Protein AF-A0A965H4C5-F1 (afdb_monomer_lite)

Structure (mmCIF, N/CA/C/O backbone):
data_AF-A0A965H4C5-F1
#
_entry.id   AF-A0A965H4C5-F1
#
loop_
_atom_site.group_PDB
_atom_site.id
_atom_site.type_symbol
_atom_site.label_atom_id
_atom_site.label_alt_id
_atom_site.label_comp_id
_atom_site.label_asym_id
_atom_site.label_entity_id
_atom_site.label_seq_id
_atom_site.pdbx_PDB_ins_code
_atom_site.Cartn_x
_atom_site.Cartn_y
_atom_site.Cartn_z
_atom_site.occupancy
_atom_site.B_iso_or_equiv
_atom_site.auth_seq_id
_atom_site.auth_comp_id
_atom_site.auth_asym_id
_atom_site.auth_atom_id
_atom_site.pdbx_PDB_model_num
ATOM 1 N N . MET A 1 1 ? -19.017 -12.573 44.922 1.00 61.28 1 MET A N 1
ATOM 2 C CA . MET A 1 1 ? -19.152 -11.880 43.627 1.00 61.28 1 MET A CA 1
ATOM 3 C C . MET A 1 1 ? -18.765 -12.880 42.559 1.00 61.28 1 MET A C 1
ATOM 5 O O . MET A 1 1 ? -17.749 -13.537 42.732 1.00 61.28 1 MET A O 1
ATOM 9 N N . SER A 1 2 ? -19.602 -13.078 41.547 1.00 58.78 2 SER A N 1
ATOM 10 C CA . SER A 1 2 ? -19.317 -13.964 40.416 1.00 58.78 2 SER A CA 1
ATOM 11 C C . SER A 1 2 ? -19.172 -13.095 39.180 1.00 58.78 2 SER A C 1
ATOM 13 O O . SER A 1 2 ? -20.136 -12.434 38.809 1.00 58.78 2 SER A O 1
ATOM 15 N N . LEU A 1 3 ? -17.990 -13.081 38.570 1.00 64.62 3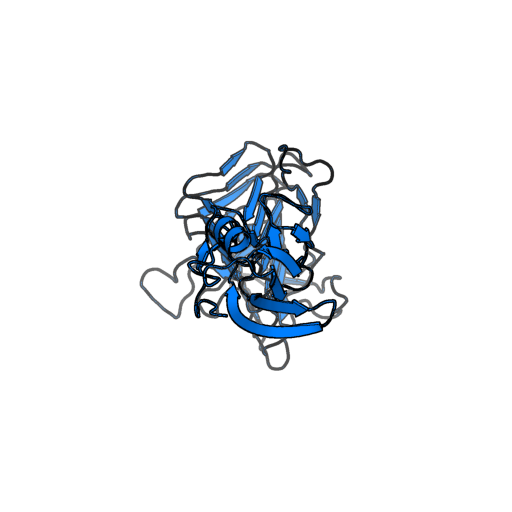 LEU A N 1
ATOM 16 C CA . LEU A 1 3 ? -17.845 -12.606 37.201 1.00 64.62 3 LEU A CA 1
ATOM 17 C C . LEU A 1 3 ? -17.965 -13.805 36.259 1.00 64.62 3 LEU A C 1
ATOM 19 O O . LEU A 1 3 ? -17.484 -14.886 36.608 1.00 64.62 3 LEU A O 1
ATOM 23 N N . PRO A 1 4 ? -18.586 -13.637 35.086 1.00 61.09 4 PRO A N 1
ATOM 24 C CA . PRO A 1 4 ? -18.482 -14.602 34.007 1.00 61.09 4 PRO A CA 1
ATOM 25 C C . PRO A 1 4 ? -17.006 -14.856 33.694 1.00 61.09 4 PRO A C 1
ATOM 27 O O . PRO A 1 4 ? -16.215 -13.912 33.667 1.00 61.09 4 PRO A O 1
ATOM 30 N N . ALA A 1 5 ? -16.643 -16.122 33.477 1.00 53.41 5 ALA A N 1
ATOM 31 C CA . ALA A 1 5 ? -15.309 -16.472 32.989 1.00 53.41 5 ALA A CA 1
ATOM 32 C C . ALA A 1 5 ? -15.072 -15.913 31.574 1.00 53.41 5 ALA A C 1
ATOM 34 O O . ALA A 1 5 ? -13.951 -15.532 31.258 1.00 53.41 5 ALA A O 1
ATOM 35 N N . ASP A 1 6 ? -16.154 -15.778 30.798 1.00 52.16 6 ASP A N 1
ATOM 36 C CA . ASP A 1 6 ? -16.161 -15.278 29.427 1.00 52.16 6 ASP A CA 1
ATOM 37 C C . ASP A 1 6 ? -17.162 -14.122 29.281 1.00 52.16 6 ASP A C 1
ATOM 39 O O . ASP A 1 6 ? -18.262 -14.150 29.842 1.00 52.16 6 ASP A O 1
ATOM 43 N N . PHE A 1 7 ? -16.811 -13.110 28.494 1.00 64.75 7 PHE A N 1
ATOM 44 C CA . PHE A 1 7 ? -17.727 -12.061 28.045 1.00 64.75 7 PHE A CA 1
ATOM 45 C C . PHE A 1 7 ? -17.664 -11.948 26.524 1.00 64.75 7 PHE A C 1
ATOM 47 O O . PHE A 1 7 ? -16.641 -12.244 25.908 1.00 64.75 7 PHE A O 1
ATOM 54 N N . VAL A 1 8 ? -18.774 -11.538 25.911 1.00 59.28 8 VAL A N 1
ATOM 55 C CA . VAL A 1 8 ? -18.877 -11.439 24.451 1.00 59.28 8 VAL A CA 1
ATOM 56 C C . VAL A 1 8 ? -18.668 -9.992 24.044 1.00 59.28 8 VAL A C 1
ATOM 58 O O . VAL A 1 8 ? -19.327 -9.098 24.583 1.00 59.28 8 VAL A O 1
ATOM 61 N N . VAL A 1 9 ? -17.779 -9.781 23.076 1.00 71.38 9 VAL A N 1
ATOM 62 C CA . VAL A 1 9 ? -17.672 -8.514 22.355 1.00 71.38 9 VAL A CA 1
ATOM 63 C C . VAL A 1 9 ? -18.220 -8.696 20.953 1.00 71.38 9 VAL A C 1
ATOM 65 O O . VAL A 1 9 ? -17.807 -9.595 20.223 1.00 71.38 9 VAL A O 1
ATOM 68 N N . SER A 1 10 ? -19.194 -7.865 20.602 1.00 72.12 10 SER A N 1
ATOM 69 C CA . SER A 1 10 ? -19.789 -7.829 19.274 1.00 72.12 10 SER A CA 1
ATOM 70 C C . SER A 1 10 ? -18.763 -7.336 18.261 1.00 72.12 10 SER A C 1
ATOM 72 O O . SER A 1 10 ? -18.224 -6.237 18.397 1.00 72.12 10 SER A O 1
ATOM 74 N N . ALA A 1 11 ? -18.542 -8.126 17.210 1.00 67.06 11 ALA A N 1
ATOM 75 C CA . ALA A 1 11 ? -17.675 -7.745 16.098 1.00 67.06 11 ALA A CA 1
ATOM 76 C C . ALA A 1 11 ? -18.259 -6.598 15.250 1.00 67.06 11 ALA A C 1
ATOM 78 O O . ALA A 1 11 ? -17.514 -5.923 14.553 1.00 67.06 11 ALA A O 1
ATOM 79 N N . ASN A 1 12 ? -19.573 -6.354 15.321 1.00 70.31 12 ASN A N 1
ATOM 80 C CA . ASN A 1 12 ? -20.247 -5.390 14.447 1.00 70.31 12 ASN A CA 1
ATOM 81 C C . ASN A 1 12 ? -20.166 -3.946 14.959 1.00 70.31 12 ASN A C 1
ATOM 83 O O . ASN A 1 12 ? -20.244 -3.007 14.175 1.00 70.31 12 ASN A O 1
ATOM 87 N N . ASN A 1 13 ? -20.105 -3.753 16.278 1.00 78.25 13 ASN A N 1
ATOM 88 C CA . ASN A 1 13 ? -20.209 -2.420 16.882 1.00 78.25 13 ASN A CA 1
ATOM 89 C C . ASN A 1 13 ? -19.450 -2.271 18.211 1.00 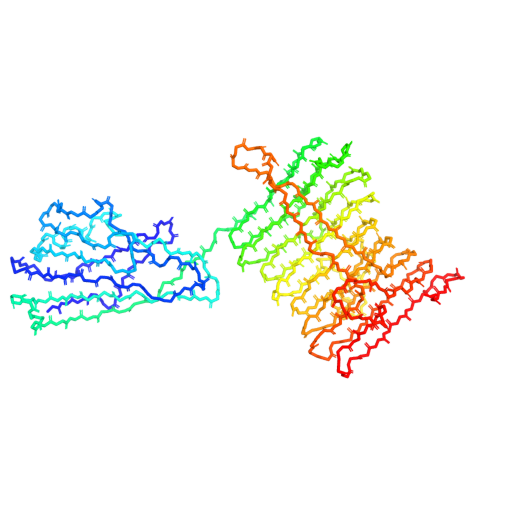78.25 13 ASN A C 1
ATOM 91 O O . ASN A 1 13 ? -19.660 -1.294 18.930 1.00 78.25 13 ASN A O 1
ATOM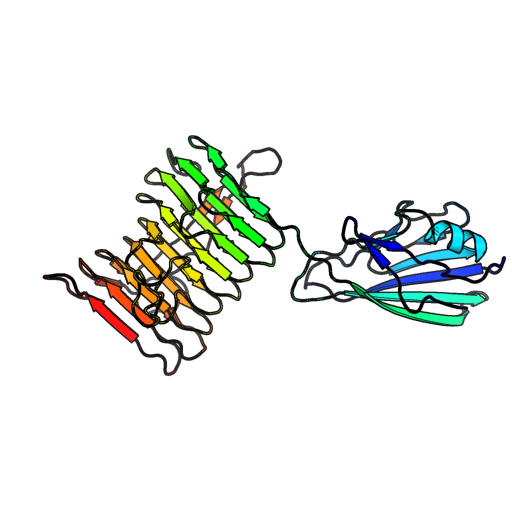 95 N N . GLY A 1 14 ? -18.618 -3.254 18.571 1.00 84.19 14 GLY A N 1
ATOM 96 C CA . GLY A 1 14 ? -17.828 -3.228 19.798 1.00 84.19 14 GLY A CA 1
ATOM 97 C C . GLY A 1 14 ? -18.643 -3.337 21.089 1.00 84.19 14 GLY A C 1
ATOM 98 O O . GLY A 1 14 ? -18.089 -3.087 22.158 1.00 84.19 14 GLY A O 1
ATOM 99 N N . GLU A 1 15 ? -19.938 -3.681 21.039 1.00 89.44 15 GLU A N 1
ATOM 100 C CA . GLU A 1 15 ? -20.756 -3.900 22.240 1.00 89.44 15 GLU A CA 1
ATOM 101 C C . GLU A 1 15 ? -20.109 -4.958 23.138 1.00 89.44 15 GLU A C 1
ATOM 103 O O . GLU A 1 15 ? -19.787 -6.050 22.675 1.00 89.44 15 GLU A O 1
ATOM 108 N N . ILE A 1 16 ? -19.971 -4.659 24.430 1.00 88.31 16 ILE A N 1
ATOM 109 C CA . ILE A 1 16 ? -19.507 -5.623 25.428 1.00 88.31 16 ILE A CA 1
ATOM 110 C C . ILE A 1 16 ? -20.696 -6.040 26.293 1.00 88.31 16 ILE A C 1
ATOM 112 O O . ILE A 1 16 ? -21.250 -5.223 27.032 1.00 88.31 16 ILE A O 1
ATOM 116 N N . ARG A 1 17 ? -21.066 -7.324 26.241 1.00 82.81 17 ARG A N 1
ATOM 117 C CA . ARG A 1 17 ? -22.178 -7.877 27.029 1.00 82.81 17 ARG A CA 1
ATOM 118 C C . ARG A 1 17 ? -21.673 -8.738 28.176 1.00 82.81 17 ARG A C 1
ATOM 120 O O . ARG A 1 17 ? -20.936 -9.703 27.973 1.00 82.81 17 ARG A O 1
ATOM 127 N N . PHE A 1 18 ? -22.168 -8.447 29.377 1.00 76.50 18 PHE A N 1
ATOM 128 C CA . PHE A 1 18 ? -21.876 -9.219 30.584 1.00 76.50 18 PHE A CA 1
ATOM 129 C C . PHE A 1 18 ? -23.141 -9.926 31.074 1.00 76.50 18 PHE A C 1
ATOM 131 O O . PHE A 1 18 ? -23.880 -9.420 31.921 1.00 76.50 18 PHE A O 1
ATOM 138 N N . ALA A 1 19 ? -23.416 -11.114 30.534 1.00 66.00 19 ALA A N 1
ATOM 139 C CA . ALA A 1 19 ? -24.524 -11.929 31.022 1.00 66.00 19 ALA A CA 1
ATOM 140 C C . ALA A 1 19 ? -24.255 -12.356 32.475 1.00 66.00 19 ALA A C 1
ATOM 142 O O . ALA A 1 19 ? -23.191 -12.883 32.775 1.00 66.00 19 ALA A O 1
ATOM 143 N N . ASN A 1 20 ? -25.214 -12.149 33.384 1.00 67.94 20 ASN A N 1
ATOM 144 C CA . ASN A 1 20 ? -25.122 -12.579 34.790 1.00 67.94 20 ASN A CA 1
ATOM 145 C C . ASN A 1 20 ? -23.902 -12.029 35.567 1.00 67.94 20 ASN A C 1
ATOM 147 O O . ASN A 1 20 ? -23.414 -12.681 36.488 1.00 67.94 20 ASN A O 1
ATOM 151 N N . ALA A 1 21 ? -23.435 -10.819 35.232 1.00 63.88 21 ALA A N 1
ATOM 152 C CA . ALA A 1 21 ? -22.226 -10.191 35.790 1.00 63.88 21 ALA A CA 1
ATOM 153 C C . ALA A 1 21 ? -22.182 -10.064 37.327 1.00 63.88 21 ALA A C 1
ATOM 155 O O . ALA A 1 21 ? -21.118 -9.854 37.907 1.00 63.88 21 ALA A O 1
ATOM 156 N N . LEU A 1 22 ? -23.351 -10.110 37.975 1.00 76.44 22 LEU A N 1
ATOM 157 C CA . LEU A 1 22 ? -23.555 -9.846 39.395 1.00 76.44 22 LEU A CA 1
ATOM 158 C C . LEU A 1 22 ? -24.721 -10.692 39.929 1.00 76.44 22 LEU A C 1
ATOM 160 O O . LEU A 1 22 ? -25.786 -10.777 39.307 1.00 76.44 22 LEU A O 1
ATOM 164 N N . SER A 1 23 ? -24.551 -11.261 41.124 1.00 77.88 23 SER A N 1
ATOM 165 C CA . SER A 1 23 ? -25.661 -11.828 41.898 1.00 77.88 23 SER A CA 1
ATOM 166 C C . SER A 1 23 ? -26.658 -10.729 42.280 1.00 77.88 23 SER A C 1
ATOM 168 O O . SER A 1 23 ? -26.244 -9.616 42.602 1.00 77.88 23 SER A O 1
ATOM 170 N N . ALA A 1 24 ? -27.959 -11.039 42.283 1.00 76.88 24 ALA A N 1
ATOM 171 C CA . ALA A 1 24 ? -28.996 -10.090 42.700 1.00 76.88 24 ALA A CA 1
ATOM 172 C C . ALA A 1 24 ? -28.729 -9.535 44.106 1.00 76.88 24 ALA A C 1
ATOM 174 O O . ALA A 1 24 ? -28.304 -10.276 44.992 1.00 76.88 24 ALA A O 1
ATOM 175 N N . GLY A 1 25 ? -29.018 -8.254 44.320 1.00 82.00 25 GLY A N 1
ATOM 176 C CA . GLY A 1 25 ? -28.845 -7.621 45.622 1.00 82.00 25 GLY A CA 1
ATOM 177 C C . GLY A 1 25 ? -28.964 -6.102 45.574 1.00 82.00 25 GLY A C 1
ATOM 178 O O . GLY A 1 25 ? -28.973 -5.493 44.505 1.00 82.00 25 GLY A O 1
ATOM 179 N N . THR A 1 26 ? -29.050 -5.495 46.754 1.00 84.38 26 THR A N 1
ATOM 180 C CA . THR A 1 26 ? -29.155 -4.037 46.940 1.00 84.38 26 THR A CA 1
ATOM 181 C C . THR A 1 26 ? -27.843 -3.395 47.391 1.00 84.38 26 THR A C 1
ATOM 183 O O . THR A 1 26 ? -27.762 -2.178 47.511 1.00 84.38 26 THR A O 1
ATOM 186 N N . ASP A 1 27 ? -26.810 -4.201 47.639 1.00 85.69 27 ASP A N 1
ATOM 187 C CA . ASP A 1 27 ? -25.476 -3.726 47.995 1.00 85.69 27 ASP A CA 1
ATOM 188 C C . ASP A 1 27 ? -24.868 -2.897 46.850 1.00 85.69 27 ASP A C 1
ATOM 190 O O . ASP A 1 27 ? -24.949 -3.282 45.677 1.00 85.69 27 ASP A O 1
ATOM 194 N N . ILE A 1 28 ? -24.207 -1.789 47.195 1.00 88.44 28 ILE A N 1
ATOM 195 C CA . ILE A 1 28 ? -23.504 -0.938 46.229 1.00 88.44 28 ILE A CA 1
ATOM 196 C C . ILE A 1 28 ? -22.191 -1.606 45.813 1.00 88.44 28 ILE A C 1
ATOM 198 O O . ILE A 1 28 ? -21.391 -2.018 46.657 1.00 88.44 28 ILE A O 1
ATOM 202 N N . HIS A 1 29 ? -21.980 -1.698 44.504 1.00 90.38 29 HIS A N 1
ATOM 203 C CA . HIS A 1 29 ? -20.769 -2.227 43.887 1.00 90.38 29 HIS A CA 1
ATOM 204 C C . HIS A 1 29 ? -20.213 -1.211 42.890 1.00 90.38 29 HIS A C 1
ATOM 206 O O . HIS A 1 29 ? -20.956 -0.391 42.351 1.00 90.38 29 HIS A O 1
ATOM 212 N N . THR A 1 30 ? -18.914 -1.300 42.619 1.00 92.38 30 THR A N 1
ATOM 213 C CA . THR A 1 30 ? -18.259 -0.597 41.516 1.00 92.38 30 THR A CA 1
ATOM 214 C C . THR A 1 30 ? -17.738 -1.633 40.531 1.00 92.38 30 THR A C 1
ATOM 216 O O . THR A 1 30 ? -16.931 -2.489 40.881 1.00 92.38 30 THR A O 1
ATOM 219 N N . PHE A 1 31 ? -18.217 -1.572 39.298 1.00 92.06 31 PHE A N 1
ATOM 220 C CA . PHE A 1 31 ? -17.781 -2.388 38.180 1.00 92.06 31 PHE A CA 1
ATOM 221 C C . PHE A 1 31 ? -16.819 -1.561 37.325 1.00 92.06 31 PHE A C 1
ATOM 223 O O . PHE A 1 31 ? -17.225 -0.591 36.687 1.00 92.06 31 PHE A O 1
ATOM 230 N N . VAL A 1 32 ? -15.537 -1.910 37.364 1.00 93.12 32 VAL A N 1
ATOM 231 C CA . VAL A 1 32 ? -14.463 -1.223 36.644 1.00 93.12 32 VAL A CA 1
ATOM 232 C C . VAL A 1 32 ? -14.087 -2.040 35.423 1.00 93.12 32 VAL A C 1
ATOM 234 O O . VAL A 1 32 ? -13.653 -3.185 35.542 1.00 93.12 32 VAL A O 1
ATOM 237 N N . LEU A 1 33 ? -14.218 -1.435 34.255 1.00 93.44 33 LEU A N 1
ATOM 238 C CA . LEU A 1 33 ? -13.688 -1.940 33.003 1.00 93.44 33 LEU A CA 1
ATOM 239 C C . LEU A 1 33 ? -12.425 -1.172 32.664 1.00 93.44 33 LEU A C 1
ATOM 241 O O . LEU A 1 33 ? -12.435 0.053 32.674 1.00 93.44 33 LEU A O 1
ATOM 245 N N . ALA A 1 34 ? -11.351 -1.885 32.363 1.00 93.12 34 ALA A N 1
ATOM 246 C CA . ALA A 1 34 ? -10.097 -1.300 31.928 1.00 93.12 34 ALA A CA 1
ATOM 247 C C . ALA A 1 34 ? -9.623 -2.005 30.664 1.00 93.12 34 ALA A C 1
ATOM 249 O O . ALA A 1 34 ? -9.537 -3.232 30.638 1.00 93.12 34 ALA A O 1
ATOM 250 N N . VAL A 1 35 ? -9.308 -1.238 29.629 1.00 91.75 35 VAL A N 1
ATOM 251 C CA . VAL A 1 35 ? -8.705 -1.749 28.404 1.00 91.75 35 VAL A CA 1
ATOM 252 C C . VAL A 1 35 ? -7.262 -1.270 28.290 1.00 91.75 35 VAL A C 1
ATOM 254 O O . VAL A 1 35 ? -6.953 -0.107 28.539 1.00 91.75 35 VAL A O 1
ATOM 257 N N . GLN A 1 36 ? -6.371 -2.187 27.933 1.00 90.44 36 GLN A N 1
ATOM 258 C CA . GLN A 1 36 ? -4.943 -1.937 27.743 1.00 90.44 36 GLN A CA 1
ATOM 259 C C . GLN A 1 36 ? -4.441 -2.655 26.485 1.00 90.44 36 GLN A C 1
ATOM 261 O O . GLN A 1 36 ? -5.072 -3.609 26.031 1.00 90.44 36 GLN A O 1
ATOM 266 N N . GLY A 1 37 ? -3.301 -2.226 25.941 1.00 86.75 37 GLY A N 1
ATOM 267 C CA . GLY A 1 37 ? -2.740 -2.768 24.697 1.00 86.75 37 GLY A CA 1
ATOM 268 C C . GLY A 1 37 ? -3.172 -1.980 23.458 1.00 86.75 37 GLY A C 1
ATOM 269 O O . GLY A 1 37 ? -3.354 -0.765 23.536 1.00 86.75 37 GLY A O 1
ATOM 270 N N . GLY A 1 38 ? -3.315 -2.670 22.324 1.00 81.38 38 GLY A N 1
ATOM 271 C CA . GLY A 1 38 ? -3.618 -2.050 21.030 1.00 81.38 38 GLY A CA 1
ATOM 272 C C . GLY A 1 38 ? -2.403 -1.489 20.277 1.00 81.38 38 GLY A C 1
ATOM 273 O O . GLY A 1 38 ? -1.262 -1.636 20.725 1.00 81.38 38 GLY A O 1
ATOM 274 N N . PRO A 1 39 ? -2.624 -0.874 19.099 1.00 76.19 39 PRO A N 1
ATOM 275 C CA . PRO A 1 39 ? -1.565 -0.261 18.310 1.00 76.19 39 PRO A CA 1
ATOM 276 C C . PRO A 1 39 ? -1.028 1.010 18.986 1.00 76.19 39 PRO A C 1
ATOM 278 O O . PRO A 1 39 ? -1.754 1.765 19.639 1.00 76.19 39 PRO A O 1
ATOM 281 N N . THR A 1 40 ? 0.269 1.263 18.818 1.00 61.84 40 THR A N 1
ATOM 282 C CA . THR A 1 40 ? 0.941 2.457 19.343 1.00 61.84 40 THR A CA 1
ATOM 283 C C . THR A 1 40 ? 0.309 3.729 18.766 1.00 61.84 40 THR A C 1
ATOM 285 O O . THR A 1 40 ? 0.132 3.814 17.556 1.00 61.84 40 THR A O 1
ATOM 288 N N . ALA A 1 41 ? 0.014 4.714 19.623 1.00 56.72 41 ALA A N 1
ATOM 289 C CA . ALA A 1 41 ? -0.655 5.993 19.314 1.00 56.72 41 ALA A CA 1
ATOM 290 C C . ALA A 1 41 ? -2.197 5.979 19.173 1.00 56.72 41 ALA A C 1
ATOM 292 O O . ALA A 1 41 ? -2.783 7.033 18.930 1.00 56.72 41 ALA A O 1
ATOM 293 N N . ALA A 1 42 ? -2.874 4.848 19.403 1.00 60.34 42 ALA A N 1
ATOM 294 C CA . ALA A 1 42 ? -4.338 4.785 19.403 1.00 60.34 42 ALA A CA 1
ATOM 295 C C . ALA A 1 42 ? -4.964 5.011 20.790 1.00 60.34 42 ALA A C 1
ATOM 297 O O . ALA A 1 42 ? -4.472 4.520 21.809 1.00 60.34 42 ALA A O 1
ATOM 298 N N . ALA A 1 43 ? -6.110 5.694 20.828 1.00 61.75 43 ALA A N 1
ATOM 299 C CA . ALA A 1 43 ? -6.926 5.774 22.033 1.00 61.75 43 ALA A CA 1
ATOM 300 C C . ALA A 1 43 ? -7.568 4.405 22.310 1.00 61.75 43 ALA A C 1
ATOM 302 O O . ALA A 1 43 ? -8.381 3.910 21.532 1.00 61.75 43 ALA A O 1
ATOM 303 N N . SER A 1 44 ? -7.221 3.789 23.439 1.00 75.38 44 SER A N 1
ATOM 304 C CA . SER A 1 44 ? -8.002 2.675 23.978 1.00 75.38 44 SER A CA 1
ATOM 305 C C . SER A 1 44 ? -9.203 3.280 24.691 1.00 75.38 44 SER A C 1
ATOM 307 O O . SER A 1 44 ? -9.038 3.865 25.760 1.00 75.38 44 SER A O 1
ATOM 309 N N . ALA A 1 45 ? -10.387 3.217 24.090 1.00 87.88 45 ALA A N 1
ATOM 310 C CA . ALA A 1 45 ? -11.567 3.861 24.649 1.00 87.88 45 ALA A CA 1
ATOM 311 C C . ALA A 1 45 ? -12.681 2.851 24.916 1.00 87.88 45 ALA A C 1
ATOM 313 O O . ALA A 1 45 ? -13.057 2.055 24.058 1.00 87.88 45 ALA A O 1
ATOM 314 N N . LEU A 1 46 ? -13.234 2.923 26.118 1.00 93.12 46 LEU A N 1
ATOM 315 C CA . LEU A 1 46 ? -14.510 2.341 26.493 1.00 93.12 46 LEU A CA 1
ATOM 316 C C . LEU A 1 46 ? -15.515 3.478 26.611 1.00 93.12 46 LEU A C 1
ATOM 318 O O . LEU A 1 46 ? -15.193 4.559 27.103 1.00 93.12 46 LEU A O 1
ATOM 322 N N . SER A 1 47 ? -16.747 3.246 26.188 1.00 94.44 47 SER A N 1
ATOM 323 C CA . SER A 1 47 ? -17.825 4.217 26.349 1.00 94.44 47 SER A CA 1
ATOM 324 C C . SER A 1 47 ? -19.064 3.562 26.918 1.00 94.44 47 SER A C 1
ATOM 326 O O . SER A 1 47 ? -19.337 2.393 26.655 1.00 94.44 47 SER A O 1
ATOM 328 N N . ALA A 1 48 ? -19.816 4.343 27.680 1.00 94.62 48 ALA A N 1
ATOM 329 C CA . ALA A 1 48 ? -21.191 4.028 27.998 1.00 94.62 48 ALA A CA 1
ATOM 330 C C . ALA A 1 48 ? -22.114 4.843 27.092 1.00 94.62 48 ALA A C 1
ATOM 332 O O . ALA A 1 48 ? -21.884 6.041 26.913 1.00 94.62 48 ALA A O 1
ATOM 333 N N . THR A 1 49 ? -23.190 4.239 26.582 1.00 91.19 49 THR A N 1
ATOM 334 C CA . THR A 1 49 ? -24.157 4.957 25.724 1.00 91.19 49 THR A CA 1
ATOM 335 C C . THR A 1 49 ? -24.779 6.168 26.426 1.00 91.19 49 THR A C 1
ATOM 337 O O . THR A 1 49 ? -25.039 7.182 25.788 1.00 91.19 49 THR A O 1
ATOM 340 N N . ALA A 1 50 ? -24.956 6.106 27.749 1.00 91.50 50 ALA A N 1
ATOM 341 C CA . ALA A 1 50 ? -25.467 7.222 28.546 1.00 91.50 50 ALA A CA 1
ATOM 342 C C . ALA A 1 50 ? -24.428 8.334 28.825 1.00 91.50 50 ALA A C 1
ATOM 344 O O . ALA A 1 50 ? -24.772 9.358 29.410 1.00 91.50 50 ALA A O 1
ATOM 345 N N . GLY A 1 51 ? -23.163 8.154 28.424 1.00 93.50 51 GLY A N 1
ATOM 346 C CA . GLY A 1 51 ? -22.072 9.065 28.767 1.00 93.50 51 GLY A CA 1
ATOM 347 C C . GLY A 1 51 ? -21.704 9.030 30.255 1.00 93.50 51 GLY A C 1
ATOM 348 O O . GLY A 1 51 ? -22.042 8.095 30.976 1.00 93.50 51 GLY A O 1
ATOM 349 N N . ASN A 1 52 ? -20.967 10.045 30.715 1.00 96.19 52 ASN A N 1
ATOM 350 C CA . ASN A 1 52 ? -20.656 10.219 32.138 1.00 96.19 52 ASN A CA 1
ATOM 351 C C . ASN A 1 52 ? -21.857 10.834 32.877 1.00 96.19 52 ASN A C 1
ATOM 353 O O . ASN A 1 52 ? -22.501 11.738 32.350 1.00 96.19 52 ASN A O 1
ATOM 357 N N . GLY A 1 53 ? -22.121 10.400 34.111 1.00 95.94 53 GLY A N 1
ATOM 358 C CA . GLY A 1 53 ? -23.265 10.851 34.913 1.00 95.94 53 GLY A CA 1
ATOM 359 C C . GLY A 1 53 ? -24.042 9.685 35.516 1.00 95.94 53 GLY A C 1
ATOM 360 O O . GLY A 1 53 ? -23.568 8.555 35.511 1.00 95.94 53 GLY A O 1
ATOM 361 N N . THR A 1 54 ? -25.233 9.935 36.054 1.00 96.06 54 THR A N 1
ATOM 362 C CA . THR A 1 54 ? -26.063 8.879 36.655 1.00 96.06 54 THR A CA 1
ATOM 363 C C . THR A 1 54 ? -27.272 8.590 35.776 1.00 96.06 54 THR A C 1
ATOM 365 O O . THR A 1 54 ? -28.026 9.497 35.439 1.00 96.06 54 THR A O 1
ATOM 368 N N . THR A 1 55 ? -27.476 7.325 35.415 1.00 94.94 55 THR A N 1
ATOM 369 C CA . THR A 1 55 ? -28.637 6.851 34.647 1.00 94.94 55 THR A CA 1
ATOM 370 C C . THR A 1 55 ? -29.108 5.521 35.220 1.00 94.94 55 THR A C 1
ATOM 372 O O . THR A 1 55 ? -28.293 4.648 35.496 1.00 94.94 55 THR A O 1
ATOM 375 N N . ALA A 1 56 ? -30.422 5.368 35.421 1.00 91.81 56 ALA A N 1
ATOM 376 C CA . ALA A 1 56 ? -31.038 4.132 35.920 1.00 91.81 56 ALA A CA 1
ATOM 377 C C . ALA A 1 56 ? -30.368 3.549 37.190 1.00 91.81 56 ALA A C 1
ATOM 379 O O . ALA A 1 56 ? -30.161 2.347 37.290 1.00 91.81 56 ALA A O 1
ATOM 380 N N . GLY A 1 57 ? -29.986 4.408 38.145 1.00 92.94 57 GLY A N 1
ATOM 381 C CA . GLY A 1 57 ? -29.339 3.980 39.397 1.00 92.94 57 GLY A CA 1
ATOM 382 C C . GLY A 1 57 ? -27.849 3.628 39.278 1.00 92.94 57 GLY A C 1
ATOM 383 O O . GLY A 1 57 ? -27.228 3.267 40.277 1.00 92.94 57 GLY A O 1
ATOM 384 N N . VAL A 1 58 ? -27.251 3.777 38.091 1.00 95.38 58 VAL A N 1
ATOM 385 C CA . VAL A 1 58 ? -25.820 3.568 37.840 1.00 95.38 58 VAL A CA 1
ATOM 386 C C . VAL A 1 58 ? -25.132 4.904 37.583 1.00 95.38 58 VAL A C 1
ATOM 388 O O . VAL A 1 58 ? -25.474 5.627 36.650 1.00 95.38 58 VAL A O 1
ATOM 391 N N . THR A 1 59 ? -24.137 5.227 38.401 1.00 97.00 59 THR A N 1
ATOM 392 C CA . THR A 1 59 ? -23.203 6.335 38.193 1.00 97.00 59 THR A CA 1
ATOM 393 C C . THR A 1 59 ? -22.040 5.867 37.328 1.00 97.00 59 THR A C 1
ATOM 395 O O . THR A 1 59 ? -21.334 4.924 37.679 1.00 97.00 59 THR A O 1
ATOM 398 N N . ILE A 1 60 ? -21.840 6.550 36.210 1.00 97.44 60 ILE A N 1
ATOM 399 C CA . ILE A 1 60 ? -20.887 6.243 35.153 1.00 97.44 60 ILE A CA 1
ATOM 400 C C . ILE A 1 60 ? -19.800 7.316 35.147 1.00 97.44 60 ILE A C 1
ATOM 402 O O . ILE A 1 60 ? -20.094 8.514 35.092 1.00 97.44 60 ILE A O 1
ATOM 406 N N . SER A 1 61 ? -18.540 6.893 35.159 1.00 96.75 61 SER A N 1
ATOM 407 C CA . SER A 1 61 ? -17.386 7.773 34.982 1.00 96.75 61 SER A CA 1
ATOM 408 C C . SER A 1 61 ? -16.330 7.141 34.077 1.00 96.75 61 SER A C 1
ATOM 410 O O . SER A 1 61 ? -16.193 5.921 34.014 1.00 96.75 61 SER A O 1
ATOM 412 N N . GLY A 1 62 ? -15.577 7.980 33.363 1.00 95.00 62 GLY A N 1
ATOM 413 C CA . GLY A 1 62 ? -14.518 7.534 32.455 1.00 95.00 62 GLY A CA 1
ATOM 414 C C . GLY A 1 62 ? -14.999 7.068 31.074 1.00 95.00 62 GLY A C 1
ATOM 415 O O . GLY A 1 62 ? -14.217 6.484 30.326 1.00 95.00 62 GLY A O 1
ATOM 416 N N . SER A 1 63 ? -16.249 7.353 30.692 1.00 94.88 63 SER A N 1
ATOM 417 C CA . SER A 1 63 ? -16.725 7.148 29.317 1.00 94.88 63 SER A CA 1
ATOM 418 C C . SER A 1 63 ? -15.892 7.974 28.333 1.00 94.88 63 SER A C 1
ATOM 420 O O . SER A 1 63 ? -15.711 9.176 28.532 1.00 94.88 63 SER A O 1
ATOM 422 N N . GLY A 1 64 ? -15.393 7.317 27.285 1.00 92.88 64 GLY A N 1
ATOM 423 C CA . GLY A 1 64 ? -14.428 7.852 26.321 1.00 92.88 64 GLY A CA 1
ATOM 424 C C . GLY A 1 64 ? -12.961 7.618 26.702 1.00 92.88 64 GLY A C 1
ATOM 425 O O . GLY A 1 64 ? -12.079 8.085 25.990 1.00 92.88 64 GLY A O 1
ATOM 426 N N . SER A 1 65 ? -12.682 6.915 27.804 1.00 92.62 65 SER A N 1
ATOM 427 C CA . SER A 1 65 ? -11.322 6.647 28.287 1.00 92.62 65 SER A CA 1
ATOM 428 C C . SER A 1 65 ? -11.014 5.150 28.358 1.00 92.62 65 SER A C 1
ATOM 430 O O . SER A 1 65 ? -11.896 4.313 28.177 1.00 92.62 65 SER A O 1
ATOM 432 N N . ALA A 1 66 ? -9.762 4.805 28.661 1.00 93.06 66 ALA A N 1
ATOM 433 C CA . ALA A 1 66 ? -9.334 3.417 28.829 1.00 93.06 66 ALA A CA 1
ATOM 434 C C . ALA A 1 66 ? -9.948 2.733 30.061 1.00 93.06 66 ALA A C 1
ATOM 436 O O . ALA A 1 66 ? -9.918 1.508 30.148 1.00 93.06 66 ALA A O 1
ATOM 437 N N . ILE A 1 67 ? -10.494 3.503 31.010 1.00 94.25 67 ILE A N 1
ATOM 438 C CA . ILE A 1 67 ? -11.106 2.984 32.233 1.00 94.25 67 ILE A CA 1
ATOM 439 C C . ILE A 1 67 ? -12.536 3.511 32.348 1.00 94.25 67 ILE A C 1
ATOM 441 O O . ILE A 1 67 ? -12.752 4.708 32.505 1.00 94.25 67 ILE A O 1
ATOM 445 N N . LEU A 1 68 ? -13.516 2.612 32.340 1.00 95.69 68 LEU A N 1
ATOM 446 C CA . LEU A 1 68 ? -14.927 2.917 32.559 1.00 95.69 68 LEU A CA 1
ATOM 447 C C . LEU A 1 68 ? -15.359 2.351 33.914 1.00 95.69 68 LEU A C 1
ATOM 449 O O . LEU A 1 68 ? -15.283 1.146 34.141 1.00 95.69 68 LEU A O 1
ATOM 453 N N . SER A 1 69 ? -15.821 3.209 34.819 1.00 95.25 69 SER A N 1
ATOM 454 C CA . SER A 1 69 ? -16.321 2.807 36.137 1.00 95.25 69 SER A CA 1
ATOM 455 C C . SER A 1 69 ? -17.831 2.988 36.220 1.00 95.25 69 SER A C 1
ATOM 457 O O . SER A 1 69 ? -18.356 4.061 35.930 1.00 95.25 69 SER A O 1
ATOM 459 N N . LEU A 1 70 ? -18.525 1.937 36.651 1.00 95.12 70 LEU A N 1
ATOM 460 C CA . LEU A 1 70 ? -19.976 1.889 36.813 1.00 95.12 70 LEU A CA 1
ATOM 461 C C . LEU A 1 70 ? -20.284 1.574 38.277 1.00 95.12 70 LEU A C 1
ATOM 463 O O . LEU A 1 70 ? -19.940 0.499 38.760 1.00 95.12 70 LEU A O 1
ATOM 467 N N . THR A 1 71 ? -20.907 2.490 39.011 1.00 94.12 71 THR A N 1
ATOM 468 C CA . THR A 1 71 ? -21.224 2.305 40.438 1.00 94.12 71 THR A CA 1
ATOM 469 C C . THR A 1 71 ? -22.723 2.378 40.670 1.00 94.12 71 THR A C 1
ATOM 471 O O . THR A 1 71 ? -23.357 3.344 40.268 1.00 94.12 71 THR A O 1
ATOM 474 N N . GLY A 1 72 ? -23.296 1.385 41.340 1.00 93.62 72 GLY A N 1
ATOM 475 C CA . GLY A 1 72 ? -24.733 1.317 41.606 1.00 93.62 72 GLY A CA 1
ATOM 476 C C . GLY A 1 72 ? -25.084 0.121 42.482 1.00 93.62 72 GLY A C 1
ATOM 477 O O . GLY A 1 72 ? -24.192 -0.605 42.936 1.00 93.62 72 GLY A O 1
ATOM 478 N N . THR A 1 73 ? -26.375 -0.105 42.730 1.00 91.81 73 THR A N 1
ATOM 479 C CA . THR A 1 73 ? -26.802 -1.355 43.376 1.00 91.81 73 THR A CA 1
ATOM 480 C C . THR A 1 73 ? -26.531 -2.542 42.449 1.00 91.81 73 THR A C 1
ATOM 482 O O . THR A 1 73 ? -26.494 -2.393 41.224 1.00 91.81 73 THR A O 1
ATOM 485 N N . ALA A 1 74 ? -26.349 -3.744 43.003 1.00 88.44 74 ALA A N 1
ATOM 486 C CA . ALA A 1 74 ? -26.109 -4.932 42.178 1.00 88.44 74 ALA A CA 1
ATOM 487 C C . ALA A 1 74 ? -27.248 -5.205 41.170 1.00 88.44 74 ALA A C 1
ATOM 489 O O . ALA A 1 74 ? -26.988 -5.674 40.061 1.00 88.44 74 ALA A O 1
ATOM 490 N N . ASN A 1 75 ? -28.498 -4.874 41.518 1.00 90.12 75 ASN A N 1
ATOM 491 C CA . ASN A 1 75 ? -29.638 -4.970 40.603 1.00 90.12 75 ASN A CA 1
ATOM 492 C C . ASN A 1 75 ? -29.568 -3.950 39.453 1.00 90.12 75 ASN A C 1
ATOM 494 O O . ASN A 1 75 ? -29.773 -4.348 38.305 1.00 90.12 75 ASN A O 1
ATOM 498 N N . ASP A 1 76 ? -29.247 -2.686 39.743 1.00 92.50 76 ASP A N 1
ATOM 499 C CA . ASP A 1 76 ? -29.163 -1.620 38.732 1.00 92.50 76 ASP A CA 1
ATOM 500 C C . ASP A 1 76 ? -28.012 -1.874 37.755 1.00 92.50 76 ASP A C 1
ATOM 502 O O . ASP A 1 76 ? -28.194 -1.830 36.538 1.00 92.50 76 ASP A O 1
ATOM 506 N N . LEU A 1 77 ? -26.838 -2.244 38.277 1.00 91.56 77 LEU A N 1
ATOM 507 C CA . LEU A 1 77 ? -25.676 -2.597 37.460 1.00 91.56 77 LEU A CA 1
ATOM 508 C C . LEU A 1 77 ? -25.967 -3.783 36.542 1.00 91.56 77 LEU A C 1
ATOM 510 O O . LEU A 1 77 ? -25.600 -3.755 35.370 1.00 91.56 77 LEU A O 1
ATOM 514 N N . ARG A 1 78 ? -26.654 -4.816 37.043 1.00 88.69 78 ARG A N 1
ATOM 515 C CA . ARG A 1 78 ? -27.039 -5.969 36.222 1.00 88.69 78 ARG A CA 1
ATOM 516 C C . ARG A 1 78 ? -27.998 -5.569 35.100 1.00 88.69 78 ARG A C 1
ATOM 518 O O . ARG A 1 78 ? -27.837 -6.053 33.986 1.00 88.69 78 ARG A O 1
ATOM 525 N N . ALA A 1 79 ? -28.986 -4.721 35.382 1.00 90.00 79 ALA A N 1
ATOM 526 C CA . ALA A 1 79 ? -29.926 -4.247 34.367 1.00 90.00 79 ALA A CA 1
ATOM 527 C C . ALA A 1 79 ? -29.220 -3.392 33.301 1.00 90.00 79 ALA A C 1
ATOM 529 O O . ALA A 1 79 ? -29.433 -3.590 32.104 1.00 90.00 79 ALA A O 1
ATOM 530 N N . PHE A 1 80 ? -28.323 -2.501 33.729 1.00 91.75 80 PHE A N 1
ATOM 531 C CA . PHE A 1 80 ? -27.518 -1.676 32.835 1.00 91.75 80 PHE A CA 1
ATOM 532 C C . PHE A 1 80 ? -26.619 -2.531 31.932 1.00 91.75 80 PHE A C 1
ATOM 534 O O . PHE A 1 80 ? -26.716 -2.436 30.716 1.00 91.75 80 PHE A O 1
ATOM 541 N N . LEU A 1 81 ? -25.813 -3.432 32.503 1.00 89.44 81 LEU A N 1
ATOM 542 C CA . LEU A 1 81 ? -24.873 -4.283 31.756 1.00 89.44 81 LEU A CA 1
ATOM 543 C C . LEU A 1 81 ? -25.552 -5.314 30.833 1.00 89.44 81 LEU A C 1
ATOM 545 O O . LEU A 1 81 ? -24.901 -5.856 29.941 1.00 89.44 81 LEU A O 1
ATOM 549 N N . ALA A 1 82 ? -26.837 -5.609 31.052 1.00 86.38 82 ALA A N 1
ATOM 550 C CA . ALA A 1 82 ? -27.635 -6.476 30.184 1.00 86.38 82 ALA A CA 1
ATOM 551 C C . ALA A 1 82 ? -28.326 -5.720 29.033 1.00 86.38 82 ALA A C 1
ATOM 553 O O . ALA A 1 82 ? -28.785 -6.353 28.073 1.00 86.38 82 ALA A O 1
ATOM 554 N N . SER A 1 83 ? -28.423 -4.391 29.135 1.00 88.31 83 SER A N 1
ATOM 555 C CA . SER A 1 83 ? -29.037 -3.547 28.112 1.00 88.31 83 SER A CA 1
ATOM 556 C C . SER A 1 83 ? -28.172 -3.541 26.856 1.00 88.31 83 SER A C 1
ATOM 558 O O . SER A 1 83 ? -26.946 -3.477 26.943 1.00 88.31 83 SER A O 1
ATOM 560 N N . ALA A 1 84 ? -28.817 -3.622 25.690 1.00 87.00 84 ALA A N 1
ATOM 561 C CA . ALA A 1 84 ? -28.105 -3.561 24.423 1.00 87.00 84 ALA A CA 1
ATOM 562 C C . ALA A 1 84 ? -27.295 -2.266 24.341 1.00 87.00 84 ALA A C 1
ATOM 564 O O . ALA A 1 84 ? -27.787 -1.205 24.734 1.00 87.00 84 ALA A O 1
ATOM 565 N N . ASP A 1 85 ? -26.063 -2.369 23.849 1.00 88.06 85 ASP A N 1
ATOM 566 C CA . ASP A 1 85 ? -25.181 -1.230 23.605 1.00 88.06 85 ASP A CA 1
ATOM 567 C C . ASP A 1 85 ? -24.806 -0.401 24.846 1.00 88.06 85 ASP A C 1
ATOM 569 O O . ASP A 1 85 ? -24.256 0.695 24.723 1.00 88.06 85 ASP A O 1
ATOM 573 N N . ALA A 1 86 ? -25.071 -0.887 26.060 1.00 91.31 86 ALA A N 1
ATOM 574 C CA . ALA A 1 86 ? -24.807 -0.123 27.278 1.00 91.31 86 ALA A CA 1
ATOM 575 C C . ALA A 1 86 ? -23.329 0.254 27.424 1.00 91.31 86 ALA A C 1
ATOM 577 O O . ALA A 1 86 ? -23.022 1.372 27.843 1.00 91.31 86 ALA A O 1
ATOM 578 N N . VAL A 1 87 ? -22.436 -0.661 27.038 1.00 93.44 87 VAL A N 1
ATOM 579 C CA . VAL A 1 87 ? -20.986 -0.476 27.020 1.00 93.44 87 VAL A CA 1
ATOM 580 C C . VAL A 1 87 ? -20.446 -0.844 25.643 1.00 93.44 87 VAL A C 1
ATOM 582 O O . VAL A 1 87 ? -20.754 -1.917 25.123 1.00 93.44 87 VAL A O 1
ATOM 585 N N . ARG A 1 88 ? -19.602 0.021 25.076 1.00 92.38 88 ARG A N 1
ATOM 586 C CA . ARG A 1 88 ? -18.895 -0.229 23.815 1.00 92.38 88 ARG A CA 1
ATOM 587 C C . ARG A 1 88 ? -17.393 -0.073 23.965 1.00 92.38 88 ARG A C 1
ATOM 589 O O . ARG A 1 88 ? -16.918 0.842 24.643 1.00 92.38 88 ARG A O 1
ATOM 596 N N . PHE A 1 89 ? -16.668 -0.947 23.289 1.00 90.62 89 PHE A N 1
ATOM 597 C CA . PHE A 1 89 ? -15.259 -0.799 22.987 1.00 90.62 89 PHE A CA 1
ATOM 598 C C . PHE A 1 89 ? -15.084 -0.003 21.691 1.00 90.62 89 PHE A C 1
ATOM 600 O O . PHE A 1 89 ? -15.617 -0.377 20.654 1.00 90.62 89 PHE A O 1
ATOM 607 N N . ASN A 1 90 ? -14.308 1.075 21.763 1.00 86.69 90 ASN A N 1
ATOM 608 C CA . ASN A 1 90 ? -14.025 1.996 20.663 1.00 86.69 90 ASN A CA 1
ATOM 609 C C . ASN A 1 90 ? -12.513 2.056 20.379 1.00 86.69 90 ASN A C 1
ATOM 611 O O . ASN A 1 90 ? -11.967 3.131 20.134 1.00 86.69 90 ASN A O 1
ATOM 615 N N . GLY A 1 91 ? -11.808 0.931 20.517 1.00 83.25 91 GLY A N 1
ATOM 616 C CA . GLY A 1 91 ? -10.387 0.875 20.185 1.00 83.25 91 GLY A CA 1
ATOM 617 C C . GLY A 1 91 ? -10.153 0.841 18.681 1.00 83.25 91 GLY A C 1
ATOM 618 O O . GLY A 1 91 ? -10.985 0.374 17.905 1.00 83.25 91 GLY A O 1
ATOM 619 N N . THR A 1 92 ? -8.993 1.339 18.274 1.00 81.94 92 THR A N 1
ATOM 620 C CA . THR A 1 92 ? -8.543 1.299 16.884 1.00 81.94 92 THR A CA 1
ATOM 621 C C . THR A 1 92 ? -8.273 -0.135 16.442 1.00 81.94 92 THR A C 1
ATOM 623 O O . THR A 1 92 ? -7.703 -0.934 17.185 1.00 81.94 92 THR A O 1
ATOM 626 N N . ALA A 1 93 ? -8.652 -0.455 15.207 1.00 78.12 93 ALA A N 1
ATOM 627 C CA . ALA A 1 93 ? -8.335 -1.742 14.617 1.00 78.12 93 ALA A CA 1
ATOM 628 C C . ALA A 1 93 ? -6.819 -1.979 14.527 1.00 78.12 93 ALA A C 1
ATOM 630 O O . ALA A 1 93 ? -6.049 -1.074 14.205 1.00 78.12 93 ALA A O 1
ATOM 631 N N . SER A 1 94 ? -6.396 -3.211 14.791 1.00 73.31 94 SER A N 1
ATOM 632 C CA . SER A 1 94 ? -5.021 -3.669 14.631 1.00 73.31 94 SER A CA 1
ATOM 633 C C . SER A 1 94 ? -4.992 -5.167 14.359 1.00 73.31 94 SER A C 1
ATOM 635 O O . SER A 1 94 ? -5.682 -5.951 15.007 1.00 73.31 94 SER A O 1
ATOM 637 N N . ASN A 1 95 ? -4.153 -5.568 13.410 1.00 67.81 95 ASN A N 1
ATOM 638 C CA . ASN A 1 95 ? -3.847 -6.963 13.104 1.00 67.81 95 ASN A CA 1
ATOM 639 C C . ASN A 1 95 ? -2.557 -7.460 13.781 1.00 67.81 95 ASN A C 1
ATOM 641 O O . ASN A 1 95 ? -2.242 -8.643 13.685 1.00 67.81 95 ASN A O 1
ATOM 645 N N . THR A 1 96 ? -1.815 -6.581 14.459 1.00 70.06 96 THR A N 1
ATOM 646 C CA . THR A 1 96 ? -0.533 -6.904 15.108 1.00 70.06 96 THR A CA 1
ATOM 647 C C . THR A 1 96 ? -0.600 -6.860 16.631 1.00 70.06 96 THR A C 1
ATOM 649 O O . THR A 1 96 ? 0.197 -7.523 17.293 1.00 70.06 96 THR A O 1
ATOM 652 N N . SER A 1 97 ? -1.569 -6.133 17.195 1.00 80.56 97 SER A N 1
ATOM 653 C CA . SER A 1 97 ? -1.699 -5.938 18.639 1.00 80.56 97 SER A CA 1
ATOM 654 C C . SER A 1 97 ? -3.138 -6.118 19.096 1.00 80.56 97 SER A C 1
ATOM 656 O O . SER A 1 97 ? -4.016 -5.326 18.759 1.00 80.56 97 SER A O 1
ATOM 658 N N . ALA A 1 98 ? -3.363 -7.127 19.934 1.00 84.06 98 ALA A N 1
ATOM 659 C CA . ALA A 1 98 ? -4.625 -7.288 20.634 1.00 84.06 98 ALA A CA 1
ATOM 660 C C . ALA A 1 98 ? -4.743 -6.314 21.817 1.00 84.06 98 ALA A C 1
ATOM 662 O O . ALA A 1 98 ? -3.752 -5.775 22.324 1.00 84.06 98 ALA A O 1
ATOM 663 N N . TYR A 1 99 ? -5.969 -6.136 22.293 1.00 86.69 99 TYR A N 1
ATOM 664 C CA . TYR A 1 99 ? -6.248 -5.476 23.559 1.00 86.69 99 TYR A CA 1
ATOM 665 C C . TYR A 1 99 ? -6.560 -6.511 24.637 1.00 86.69 99 TYR A C 1
ATOM 667 O O . TYR A 1 99 ? -7.090 -7.585 24.355 1.00 86.69 99 TYR A O 1
ATOM 675 N N . THR A 1 100 ? -6.311 -6.151 25.888 1.00 88.19 100 THR A N 1
ATOM 676 C CA . THR A 1 100 ? -6.787 -6.897 27.052 1.00 88.19 100 THR A CA 1
ATOM 677 C C . THR A 1 100 ? -7.857 -6.073 27.748 1.00 88.19 100 THR A C 1
ATOM 679 O O . THR A 1 100 ? -7.577 -4.968 28.216 1.00 88.19 100 THR A O 1
ATOM 682 N N . LEU A 1 101 ? -9.071 -6.611 27.842 1.00 90.00 101 LEU A N 1
ATOM 683 C CA . LEU A 1 101 ? -10.144 -6.047 28.652 1.00 90.00 101 LEU A CA 1
ATOM 684 C C . LEU A 1 101 ? -10.155 -6.731 30.015 1.00 90.00 101 LEU A C 1
ATOM 686 O O . LEU A 1 101 ? -10.343 -7.939 30.107 1.00 90.00 101 LEU A O 1
ATOM 690 N N . SER A 1 102 ? -9.981 -5.944 31.070 1.00 89.56 102 SER A N 1
ATOM 691 C CA . SER A 1 102 ? -10.140 -6.358 32.461 1.00 89.56 102 SER A CA 1
ATOM 692 C C . SER A 1 102 ? -11.471 -5.850 32.998 1.00 89.56 102 SER A C 1
ATOM 694 O O . SER A 1 102 ? -11.701 -4.644 33.033 1.00 89.56 102 SER A O 1
ATOM 696 N N . ALA A 1 103 ? -12.327 -6.754 33.461 1.00 90.56 103 ALA A N 1
ATOM 697 C CA . ALA A 1 103 ? -13.552 -6.431 34.177 1.00 90.56 103 ALA A CA 1
ATOM 698 C C . ALA A 1 103 ? -13.373 -6.769 35.652 1.00 90.56 103 ALA A C 1
ATOM 700 O O . ALA A 1 103 ? -13.130 -7.920 35.993 1.00 90.56 103 ALA A O 1
ATOM 701 N N . THR A 1 104 ? -13.474 -5.774 36.529 1.00 90.19 104 THR A N 1
ATOM 702 C CA . THR A 1 104 ? -13.298 -5.930 37.974 1.00 90.19 104 THR A CA 1
ATOM 703 C C . THR A 1 104 ? -14.544 -5.464 38.704 1.00 90.19 104 THR A C 1
ATOM 705 O O . THR A 1 104 ? -14.881 -4.284 38.674 1.00 90.19 104 THR A O 1
ATOM 708 N N . VAL A 1 105 ? -15.207 -6.368 39.418 1.00 90.38 105 VAL A N 1
ATOM 709 C CA . VAL A 1 105 ? -16.261 -5.991 40.365 1.00 90.38 105 VAL A CA 1
ATOM 710 C C . VAL A 1 105 ? -15.612 -5.758 41.718 1.00 90.38 105 VAL A C 1
ATOM 712 O O . VAL A 1 105 ? -14.913 -6.632 42.228 1.00 90.38 105 VAL A O 1
ATOM 715 N N . GLN A 1 106 ? -15.884 -4.608 42.317 1.00 90.81 106 GLN A N 1
ATOM 716 C CA . GLN A 1 106 ? -15.418 -4.211 43.635 1.00 90.81 106 GLN A CA 1
ATOM 717 C C . GLN A 1 106 ? -16.609 -3.965 44.554 1.00 90.81 106 GLN A C 1
ATOM 719 O O . GLN A 1 106 ? -17.585 -3.312 44.179 1.00 90.81 106 GLN A O 1
ATOM 724 N N . ARG A 1 107 ? -16.505 -4.450 45.790 1.00 87.56 107 ARG A N 1
ATOM 725 C CA . ARG A 1 107 ? -17.381 -4.035 46.884 1.00 87.56 107 ARG A CA 1
ATOM 726 C C . ARG A 1 107 ? -16.572 -3.183 47.847 1.00 87.56 107 ARG A C 1
ATOM 728 O O . ARG A 1 107 ? -15.606 -3.665 48.446 1.00 87.56 107 ARG A O 1
ATOM 735 N N . SER A 1 108 ? -16.996 -1.938 48.016 1.00 78.69 108 SER A N 1
ATOM 736 C CA . SER A 1 108 ? -16.274 -0.945 48.809 1.00 78.69 108 SER A CA 1
ATOM 737 C C . SER A 1 108 ? -17.029 -0.588 50.088 1.00 78.69 108 SER A C 1
ATOM 739 O O . SER A 1 108 ? -18.244 -0.753 50.200 1.00 78.69 108 SER A O 1
ATOM 741 N N . THR A 1 109 ? -16.307 -0.121 51.101 1.00 77.06 109 THR A N 1
ATOM 742 C CA . THR A 1 109 ? -16.884 0.535 52.281 1.00 77.06 109 THR A CA 1
ATOM 743 C C . THR A 1 109 ? -16.092 1.812 52.517 1.00 77.06 109 THR A C 1
ATOM 745 O O . THR A 1 109 ? -14.910 1.753 52.852 1.00 77.06 109 THR A O 1
ATOM 748 N N . GLY A 1 110 ? -16.717 2.965 52.267 1.00 71.75 110 GLY A N 1
ATOM 749 C CA . GLY A 1 110 ? -15.972 4.212 52.083 1.00 71.75 110 GLY A CA 1
ATOM 750 C C . GLY A 1 110 ? -14.992 4.087 50.911 1.00 71.75 110 GLY A C 1
ATOM 751 O O . GLY A 1 110 ? -15.336 3.519 49.877 1.00 71.75 110 GLY A O 1
ATOM 752 N N . ASN A 1 111 ? -13.754 4.546 51.102 1.00 70.12 111 ASN A N 1
ATOM 753 C CA . ASN A 1 111 ? -12.704 4.508 50.074 1.00 70.12 111 ASN A CA 1
ATOM 754 C C . ASN A 1 111 ? -11.915 3.183 50.033 1.00 70.12 111 ASN A C 1
ATOM 756 O O . ASN A 1 111 ? -10.908 3.094 49.335 1.00 70.12 111 ASN A O 1
ATOM 760 N N . VAL A 1 112 ? -12.327 2.160 50.791 1.00 79.19 112 VAL A N 1
ATOM 761 C CA . VAL A 1 112 ? -11.609 0.879 50.878 1.00 79.19 112 VAL A CA 1
ATOM 762 C C . VAL A 1 112 ? -12.346 -0.198 50.089 1.00 79.19 112 VAL A C 1
ATOM 764 O O . VAL A 1 112 ? -13.487 -0.538 50.416 1.00 79.19 112 VAL A O 1
ATOM 767 N N . VAL A 1 113 ? -11.676 -0.778 49.090 1.00 82.88 113 VAL A N 1
ATOM 768 C CA . VAL A 1 113 ? -12.130 -1.990 48.390 1.00 82.88 113 VAL A CA 1
ATOM 769 C C . VAL A 1 113 ? -11.950 -3.181 49.331 1.00 82.88 113 VAL A C 1
ATOM 771 O O . VAL A 1 113 ? -10.830 -3.526 49.696 1.00 82.88 113 VAL A O 1
ATOM 774 N N . ARG A 1 114 ? -13.052 -3.804 49.760 1.00 83.50 114 ARG A N 1
ATOM 775 C CA . ARG A 1 114 ? -13.024 -4.930 50.716 1.00 83.50 114 ARG A CA 1
ATOM 776 C C . ARG A 1 114 ? -12.963 -6.285 50.034 1.00 83.50 114 ARG A C 1
ATOM 778 O O . ARG A 1 114 ? -12.411 -7.225 50.589 1.00 83.50 114 ARG A O 1
ATOM 785 N N . LEU A 1 115 ? -13.575 -6.390 48.862 1.00 84.94 115 LEU A N 1
ATOM 786 C CA . LEU A 1 115 ? -13.505 -7.562 48.006 1.00 84.94 115 LEU A CA 1
ATOM 787 C C . LEU A 1 115 ? -13.448 -7.092 46.553 1.00 84.94 115 LEU A C 1
ATOM 789 O O . LEU A 1 115 ? -14.142 -6.140 46.187 1.00 84.94 115 LEU A O 1
ATOM 793 N N . ALA A 1 116 ? -12.670 -7.796 45.737 1.00 88.06 116 ALA A N 1
ATOM 794 C CA . ALA A 1 116 ? -12.639 -7.616 44.297 1.00 88.06 116 ALA A CA 1
ATOM 795 C C . ALA A 1 116 ? -12.579 -8.974 43.595 1.00 88.06 116 ALA A C 1
ATOM 797 O O . ALA A 1 116 ? -11.995 -9.931 44.104 1.00 88.06 116 ALA A O 1
ATOM 798 N N . THR A 1 117 ? -13.191 -9.063 42.424 1.00 88.44 117 THR A N 1
ATOM 799 C CA . THR A 1 117 ? -13.049 -10.200 41.513 1.00 88.44 117 THR A CA 1
ATOM 800 C C . THR A 1 117 ? -12.802 -9.631 40.131 1.00 88.44 117 THR A C 1
ATOM 802 O O . THR A 1 117 ? -13.520 -8.713 39.737 1.00 88.44 117 THR A O 1
ATOM 805 N N . THR A 1 118 ? -11.804 -10.157 39.421 1.00 87.50 118 THR A N 1
ATOM 806 C CA . THR A 1 118 ? -11.426 -9.700 38.080 1.00 87.50 118 THR A CA 1
ATOM 807 C C . THR A 1 118 ? -11.514 -10.851 37.088 1.00 87.50 118 THR A C 1
ATOM 809 O O . THR A 1 118 ? -11.047 -11.949 37.379 1.00 87.50 118 THR A O 1
ATOM 812 N N . ALA A 1 119 ? -12.082 -10.581 35.918 1.00 85.69 119 ALA A N 1
ATOM 813 C CA . ALA A 1 119 ? -12.020 -11.426 34.732 1.00 85.69 119 ALA A CA 1
ATOM 814 C C . ALA A 1 119 ? -11.305 -10.657 33.616 1.00 85.69 119 ALA A C 1
ATOM 816 O O . ALA A 1 119 ? -11.397 -9.429 33.550 1.00 85.69 119 ALA A O 1
ATOM 817 N N . GLN A 1 120 ? -10.584 -11.369 32.754 1.00 86.38 120 GLN A N 1
ATOM 818 C CA . GLN A 1 120 ? -9.894 -10.781 31.608 1.00 86.38 120 GLN A CA 1
ATOM 819 C C . GLN A 1 120 ? -10.267 -11.528 30.335 1.00 86.38 120 GLN A C 1
ATOM 821 O O . GLN A 1 120 ? -10.411 -12.745 30.366 1.00 86.38 120 GLN A O 1
ATOM 826 N N . ALA A 1 121 ? -10.352 -10.807 29.222 1.00 82.81 121 ALA A N 1
ATOM 827 C CA . ALA A 1 121 ? -10.356 -11.412 27.897 1.00 82.81 121 ALA A CA 1
ATOM 828 C C . ALA A 1 121 ? -9.571 -10.561 26.905 1.00 82.81 121 ALA A C 1
ATOM 830 O O . ALA A 1 121 ? -9.328 -9.367 27.110 1.00 82.81 121 ALA A O 1
ATOM 831 N N . THR A 1 122 ? -9.195 -11.205 25.812 1.00 83.56 122 THR A N 1
ATOM 832 C CA . THR A 1 122 ? -8.549 -10.567 24.674 1.00 83.56 122 THR A CA 1
ATOM 833 C C . THR A 1 122 ? -9.611 -9.985 23.746 1.00 83.56 122 THR A C 1
ATOM 835 O O . THR A 1 122 ? -10.558 -10.678 23.382 1.00 83.56 122 THR A O 1
ATOM 838 N N . LEU A 1 123 ? -9.446 -8.725 23.345 1.00 78.88 123 LEU A N 1
ATOM 839 C CA . LEU A 1 123 ? -10.246 -8.098 22.296 1.00 78.88 123 LEU A CA 1
ATOM 840 C C . LEU A 1 123 ? -9.397 -7.931 21.041 1.00 78.88 123 LEU A C 1
ATOM 842 O O . LEU A 1 123 ? -8.308 -7.354 21.084 1.00 78.88 123 LEU A O 1
ATOM 846 N N . LEU A 1 124 ? -9.932 -8.405 19.921 1.00 75.62 124 LEU A N 1
ATOM 847 C CA . LEU A 1 124 ? -9.385 -8.175 18.592 1.00 75.62 124 LEU A CA 1
ATOM 848 C C . LEU A 1 124 ? -10.301 -7.180 17.881 1.00 75.62 124 LEU A C 1
ATOM 850 O O . LEU A 1 124 ? -11.462 -7.488 17.625 1.00 75.62 124 LEU A O 1
ATOM 854 N N . ALA A 1 125 ? -9.787 -5.989 17.585 1.00 75.50 125 ALA A N 1
ATOM 855 C CA . ALA A 1 125 ? -10.441 -5.064 16.670 1.00 75.50 125 ALA A CA 1
ATOM 856 C C . ALA A 1 125 ? -9.805 -5.246 15.296 1.00 75.50 125 ALA A C 1
ATOM 858 O O . ALA A 1 125 ? -8.644 -4.893 15.103 1.00 75.50 125 ALA A O 1
ATOM 859 N N . VAL A 1 126 ? -10.551 -5.815 14.356 1.00 73.06 126 VAL A N 1
ATOM 860 C CA . VAL A 1 126 ? -10.114 -5.950 12.964 1.00 73.06 126 VAL A CA 1
ATOM 861 C C . VAL A 1 126 ? -10.726 -4.833 12.134 1.00 73.06 126 VAL A C 1
ATOM 863 O O . VAL A 1 126 ? -11.859 -4.426 12.373 1.00 73.06 126 VAL A O 1
ATOM 866 N N . GLY A 1 127 ? -9.947 -4.303 11.197 1.00 75.69 127 GLY A N 1
ATOM 867 C CA . GLY A 1 127 ? -10.428 -3.278 10.283 1.00 75.69 127 GLY A CA 1
ATOM 868 C C . GLY A 1 127 ? -11.368 -3.866 9.240 1.00 75.69 127 GLY A C 1
ATOM 869 O O . GLY A 1 127 ? -11.253 -5.050 8.900 1.00 75.69 127 GLY A O 1
ATOM 870 N N . ASP A 1 128 ? -12.245 -3.014 8.714 1.00 84.38 128 ASP A N 1
ATOM 871 C CA . ASP A 1 128 ? -13.035 -3.332 7.531 1.00 84.38 128 ASP A CA 1
ATOM 872 C C . ASP A 1 128 ? -12.139 -3.435 6.293 1.00 84.38 128 ASP A C 1
ATOM 874 O O . ASP A 1 128 ? -11.152 -2.696 6.146 1.00 84.38 128 ASP A O 1
ATOM 878 N N . ASP A 1 129 ? -12.531 -4.344 5.404 1.00 91.75 129 ASP A N 1
ATOM 879 C CA . ASP A 1 129 ? -11.964 -4.487 4.068 1.00 91.75 129 ASP A CA 1
ATOM 880 C C . ASP A 1 129 ? -12.784 -3.684 3.059 1.00 91.75 129 ASP A C 1
ATOM 882 O O . ASP A 1 129 ? -13.999 -3.529 3.199 1.00 91.75 129 ASP A O 1
ATOM 886 N N . LEU A 1 130 ? -12.135 -3.258 1.981 1.00 96.50 130 LEU A N 1
ATOM 887 C CA . LEU A 1 130 ? -12.798 -2.801 0.769 1.00 96.50 130 LEU A CA 1
ATOM 888 C C . LEU A 1 130 ? -12.589 -3.841 -0.327 1.00 96.50 130 LEU A C 1
ATOM 890 O O . LEU A 1 130 ? -11.461 -4.103 -0.735 1.00 96.50 130 LEU A O 1
ATOM 894 N N . ILE A 1 131 ? -13.686 -4.411 -0.827 1.00 97.50 131 ILE A N 1
ATOM 895 C CA . ILE A 1 131 ? -13.668 -5.389 -1.919 1.00 97.50 131 ILE A CA 1
ATOM 896 C C . ILE A 1 131 ? -14.382 -4.788 -3.130 1.00 97.50 131 ILE A C 1
ATOM 898 O O . ILE A 1 131 ? -15.608 -4.657 -3.140 1.00 97.50 131 ILE A O 1
ATOM 902 N N . ALA A 1 132 ? -13.618 -4.446 -4.164 1.00 97.94 132 ALA A N 1
ATOM 903 C CA . ALA A 1 132 ? -14.139 -4.047 -5.460 1.00 97.94 132 ALA A CA 1
ATOM 904 C C . ALA A 1 132 ? -14.468 -5.297 -6.291 1.00 97.94 132 ALA A C 1
ATOM 906 O O . ALA A 1 132 ? -13.604 -6.127 -6.575 1.00 97.94 132 ALA A O 1
ATOM 907 N N . ASN A 1 133 ? -15.741 -5.427 -6.667 1.00 97.75 133 ASN A N 1
ATOM 908 C CA . ASN A 1 133 ? -16.247 -6.473 -7.570 1.00 97.75 133 ASN A CA 1
ATOM 909 C C . ASN A 1 133 ? -16.628 -5.923 -8.953 1.00 97.75 133 ASN A C 1
ATOM 911 O O . ASN A 1 133 ? -17.104 -6.667 -9.804 1.00 97.75 133 ASN A O 1
ATOM 915 N N . ALA A 1 134 ? -16.497 -4.613 -9.135 1.00 98.06 134 ALA A N 1
ATOM 916 C CA . ALA A 1 134 ? -16.812 -3.890 -10.351 1.00 98.06 134 ALA A CA 1
ATOM 917 C C . ALA A 1 134 ? -15.917 -2.650 -10.433 1.00 98.06 134 ALA A C 1
ATOM 919 O O . ALA A 1 134 ? -15.320 -2.247 -9.430 1.00 98.06 134 ALA A O 1
ATOM 920 N N . ASP A 1 135 ? -15.875 -2.056 -11.619 1.00 98.44 135 ASP A N 1
ATOM 921 C CA . ASP A 1 135 ? -15.047 -0.895 -11.916 1.00 98.44 135 ASP A CA 1
ATOM 922 C C . ASP A 1 135 ? -15.382 0.333 -11.066 1.00 98.44 135 ASP A C 1
ATOM 924 O O . ASP A 1 135 ? -16.543 0.653 -10.792 1.00 98.44 135 ASP A O 1
ATOM 928 N N . ILE A 1 136 ? -14.339 1.093 -10.747 1.00 98.44 136 ILE A N 1
ATOM 929 C CA . ILE A 1 136 ? -14.402 2.450 -10.217 1.00 98.44 136 ILE A CA 1
ATOM 930 C C . ILE A 1 136 ? -13.891 3.384 -11.315 1.00 98.44 136 ILE A C 1
ATOM 932 O O . ILE A 1 136 ? -12.711 3.372 -11.659 1.00 98.44 136 ILE A O 1
ATOM 936 N N . SER A 1 137 ? -14.767 4.215 -11.878 1.00 97.50 137 SER A N 1
ATOM 937 C CA . SER A 1 137 ? -14.409 5.048 -13.030 1.00 97.50 137 SER A CA 1
ATOM 938 C C . SER A 1 137 ? -14.763 6.519 -12.858 1.00 97.50 137 SER A C 1
ATOM 940 O O . SER A 1 137 ? -15.828 6.859 -12.344 1.00 97.50 137 SER A O 1
ATOM 942 N N . THR A 1 138 ? -13.918 7.392 -13.389 1.00 97.00 138 THR A N 1
ATOM 943 C CA . THR A 1 138 ? -14.184 8.821 -13.592 1.00 97.00 138 THR A CA 1
ATOM 944 C C . THR A 1 138 ? -13.489 9.286 -14.872 1.00 97.00 138 THR A C 1
ATOM 946 O O . THR A 1 138 ? -12.550 8.650 -15.326 1.00 97.00 138 THR A O 1
ATOM 949 N N . THR A 1 139 ? -13.943 10.370 -15.505 1.00 96.88 139 THR A N 1
ATOM 950 C CA . THR A 1 139 ? -13.313 10.849 -16.750 1.00 96.88 139 THR A CA 1
ATOM 951 C C . THR A 1 139 ? -11.962 11.500 -16.480 1.00 96.88 139 THR A C 1
ATOM 953 O O . THR A 1 139 ? -10.993 11.228 -17.182 1.00 96.88 139 THR A O 1
ATOM 956 N N . SER A 1 140 ? -11.904 12.371 -15.469 1.00 96.00 140 SER A N 1
ATOM 957 C CA . SER A 1 140 ? -10.665 13.051 -15.080 1.00 96.00 140 SER A CA 1
ATOM 958 C C . SER A 1 140 ? -10.522 13.332 -13.586 1.00 96.00 140 SER A C 1
ATOM 960 O O . SER A 1 140 ? -9.619 14.049 -13.143 1.00 96.00 140 SER A O 1
ATOM 962 N N . GLY A 1 141 ? -11.452 12.805 -12.789 1.00 97.50 141 GLY A N 1
ATOM 963 C CA . GLY A 1 141 ? -11.417 12.946 -11.343 1.00 97.50 141 GLY A CA 1
ATOM 964 C C . GLY A 1 141 ? -10.275 12.150 -10.719 1.00 97.50 141 GLY A C 1
ATOM 965 O O . GLY A 1 141 ? -9.745 11.202 -11.297 1.00 97.50 141 GLY A O 1
ATOM 966 N N . ASN A 1 142 ? -9.919 12.523 -9.499 1.00 98.31 142 ASN A N 1
ATOM 967 C CA . ASN A 1 142 ? -9.039 11.702 -8.682 1.00 98.31 142 ASN A CA 1
ATOM 968 C C . ASN A 1 142 ? -9.847 10.537 -8.092 1.00 98.31 142 ASN A C 1
ATOM 970 O O . ASN A 1 142 ? -11.049 10.673 -7.856 1.00 98.31 142 ASN A 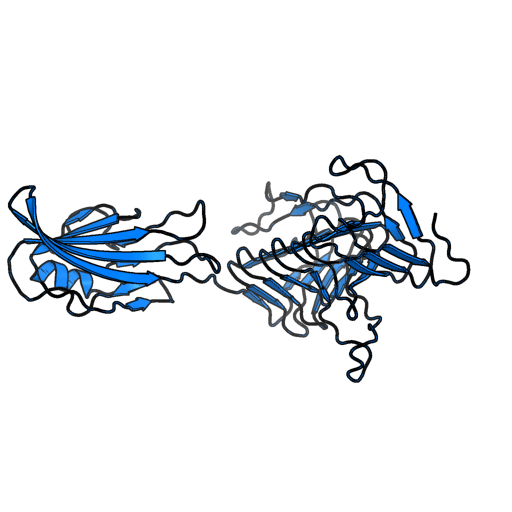O 1
ATOM 974 N N . VAL A 1 143 ? -9.201 9.399 -7.864 1.00 98.69 143 VAL A N 1
ATOM 975 C CA . VAL A 1 143 ? -9.810 8.218 -7.248 1.00 98.69 143 VAL A CA 1
ATOM 976 C C . VAL A 1 143 ? -9.063 7.916 -5.958 1.00 98.69 143 VAL A C 1
ATOM 978 O O . VAL A 1 143 ? -7.835 7.852 -5.955 1.00 98.69 143 VAL A O 1
ATOM 981 N N . SER A 1 144 ? -9.794 7.729 -4.859 1.00 98.56 144 SER A N 1
ATOM 982 C CA . SER A 1 144 ? -9.218 7.279 -3.591 1.00 98.56 144 SER A CA 1
ATOM 983 C C . SER A 1 144 ? -9.947 6.051 -3.069 1.00 98.56 144 SER A C 1
ATOM 985 O O . SER A 1 144 ? -11.164 6.078 -2.901 1.00 98.56 144 SER A O 1
ATOM 987 N N . VAL A 1 145 ? -9.197 4.981 -2.815 1.00 98.38 145 VAL A N 1
ATOM 988 C CA . VAL A 1 145 ? -9.701 3.698 -2.314 1.00 98.38 145 VAL A CA 1
ATOM 989 C C . VAL A 1 145 ? -8.970 3.379 -1.018 1.00 98.38 145 VAL A C 1
ATOM 991 O O . VAL A 1 145 ? -7.791 3.039 -1.020 1.00 98.38 145 VAL A O 1
ATOM 994 N N . ILE A 1 146 ? -9.657 3.546 0.109 1.00 96.38 146 ILE A N 1
ATOM 995 C CA . ILE A 1 146 ? -9.030 3.509 1.432 1.00 96.38 146 ILE A CA 1
ATOM 996 C C . ILE A 1 146 ? -9.778 2.506 2.298 1.00 96.38 146 ILE A C 1
ATOM 998 O O . ILE A 1 146 ? -10.981 2.653 2.511 1.00 96.38 146 ILE A O 1
ATOM 1002 N N . ALA A 1 147 ? -9.057 1.517 2.817 1.00 93.44 147 ALA A N 1
ATOM 1003 C CA . ALA A 1 147 ? -9.571 0.549 3.776 1.00 93.44 147 ALA A CA 1
ATOM 1004 C C . ALA A 1 147 ? -8.716 0.527 5.043 1.00 93.44 147 ALA A C 1
ATOM 1006 O O . ALA A 1 147 ? -7.533 0.886 5.046 1.00 93.44 147 ALA A O 1
ATOM 1007 N N . VAL A 1 148 ? -9.317 0.076 6.142 1.00 88.69 148 VAL A N 1
ATOM 1008 C CA . VAL A 1 148 ? -8.579 -0.089 7.395 1.00 88.69 148 VAL A CA 1
ATOM 1009 C C . VAL A 1 148 ? -7.725 -1.348 7.328 1.00 88.69 148 VAL A C 1
ATOM 1011 O O . VAL A 1 148 ? -6.548 -1.297 7.689 1.00 88.69 148 VAL A O 1
ATOM 1014 N N . ARG A 1 149 ? -8.289 -2.471 6.872 1.00 89.69 149 ARG A N 1
ATOM 1015 C CA . ARG A 1 149 ? -7.565 -3.738 6.760 1.00 89.69 149 ARG A CA 1
ATOM 1016 C C . ARG A 1 149 ? -7.120 -4.004 5.336 1.00 89.69 149 ARG A C 1
ATOM 1018 O O . ARG A 1 149 ? -6.010 -3.587 5.038 1.00 89.69 149 ARG A O 1
ATOM 1025 N N . ASP A 1 150 ? -7.914 -4.639 4.486 1.00 96.12 150 ASP A N 1
ATOM 1026 C CA . ASP A 1 150 ? -7.480 -4.997 3.133 1.00 96.12 150 ASP A CA 1
ATOM 1027 C C . ASP A 1 150 ? -8.210 -4.182 2.058 1.00 96.12 150 ASP A C 1
ATOM 1029 O O . ASP A 1 150 ? -9.395 -3.876 2.183 1.00 96.12 150 ASP A O 1
ATOM 1033 N N . VAL A 1 151 ? -7.510 -3.854 0.972 1.00 98.62 151 VAL A N 1
ATOM 1034 C CA . VAL A 1 151 ? -8.135 -3.428 -0.288 1.00 98.62 151 VAL A CA 1
ATOM 1035 C C . VAL A 1 151 ? -7.967 -4.556 -1.293 1.00 98.62 151 VAL A C 1
ATOM 1037 O O . VAL A 1 151 ? -6.847 -4.979 -1.574 1.00 98.62 151 VAL A O 1
ATOM 1040 N N . ARG A 1 152 ? -9.067 -5.036 -1.867 1.00 98.62 152 ARG A N 1
ATOM 1041 C CA . ARG A 1 152 ? -9.055 -6.115 -2.850 1.00 98.62 152 ARG A CA 1
ATOM 1042 C C . ARG A 1 152 ? -9.810 -5.725 -4.111 1.00 98.62 152 ARG A C 1
ATOM 1044 O O . ARG A 1 152 ? -10.988 -5.388 -4.037 1.00 98.62 152 ARG A O 1
ATOM 1051 N N . PHE A 1 153 ? -9.161 -5.873 -5.259 1.00 98.75 153 PHE A N 1
ATOM 1052 C CA . PHE A 1 153 ? -9.798 -5.834 -6.571 1.00 98.75 153 PHE A CA 1
ATOM 1053 C C . PHE A 1 153 ? -9.943 -7.268 -7.074 1.00 98.75 153 PHE A C 1
ATOM 1055 O O . PHE A 1 153 ? -8.953 -7.965 -7.299 1.00 98.75 153 PHE A O 1
ATOM 1062 N N . ASN A 1 154 ? -11.183 -7.747 -7.179 1.00 97.75 154 ASN A N 1
ATOM 1063 C CA . ASN A 1 154 ? -11.455 -9.047 -7.788 1.00 97.75 154 ASN A CA 1
ATOM 1064 C C . ASN A 1 154 ? -11.254 -8.984 -9.312 1.00 97.75 154 ASN A C 1
ATOM 1066 O O . ASN A 1 154 ? -11.037 -7.913 -9.872 1.00 97.75 154 ASN A O 1
ATOM 1070 N N . GLY A 1 155 ? -11.285 -10.144 -9.978 1.00 93.69 155 GLY A N 1
ATOM 1071 C CA . GLY A 1 155 ? -11.087 -10.212 -11.427 1.00 93.69 155 GLY A CA 1
ATOM 1072 C C . GLY A 1 155 ? -12.009 -9.246 -12.170 1.00 93.69 155 GLY A C 1
ATOM 1073 O O . GLY A 1 155 ? -13.186 -9.146 -11.818 1.00 93.69 155 GLY A O 1
ATOM 1074 N N . THR A 1 156 ? -11.439 -8.530 -13.143 1.00 90.44 156 THR A N 1
ATOM 1075 C CA . THR A 1 156 ? -12.080 -7.475 -13.947 1.00 90.44 156 THR A CA 1
ATOM 1076 C C . THR A 1 156 ? -12.646 -6.278 -13.171 1.00 90.44 156 THR A C 1
ATOM 1078 O O . THR A 1 156 ? -13.453 -5.545 -13.733 1.00 90.44 156 THR A O 1
ATOM 1081 N N . ALA A 1 157 ? -12.332 -6.104 -11.883 1.00 98.31 157 ALA A N 1
ATOM 1082 C CA . ALA A 1 157 ? -12.677 -4.889 -11.152 1.00 98.31 157 ALA A CA 1
ATOM 1083 C C . ALA A 1 157 ? -11.537 -3.881 -11.306 1.00 98.31 157 ALA A C 1
ATOM 1085 O O . ALA A 1 157 ? -10.470 -4.060 -10.719 1.00 98.31 157 ALA A O 1
ATOM 1086 N N . ASP A 1 158 ? -11.771 -2.821 -12.069 1.00 98.56 158 ASP A N 1
ATOM 1087 C CA . ASP A 1 158 ? -10.711 -1.900 -12.476 1.00 98.56 158 ASP A CA 1
ATOM 1088 C C . ASP A 1 158 ? -10.831 -0.524 -11.808 1.00 98.56 158 ASP A C 1
ATOM 1090 O O . ASP A 1 158 ? -11.878 -0.145 -11.277 1.00 98.56 158 ASP A O 1
ATOM 1094 N N . ILE A 1 159 ? -9.765 0.276 -11.883 1.00 98.75 159 ILE A N 1
ATOM 1095 C CA . ILE A 1 159 ? -9.857 1.732 -11.726 1.00 98.75 159 ILE A CA 1
ATOM 1096 C C . ILE A 1 159 ? -9.576 2.379 -13.076 1.00 98.75 159 ILE A C 1
ATOM 1098 O O . ILE A 1 159 ? -8.549 2.110 -13.690 1.00 98.75 159 ILE A O 1
ATOM 1102 N N . ARG A 1 160 ? -10.453 3.280 -13.528 1.00 98.56 160 ARG A N 1
ATOM 1103 C CA . ARG A 1 160 ? -10.266 4.032 -14.779 1.00 98.56 160 ARG A CA 1
ATOM 1104 C C . ARG A 1 160 ? -10.420 5.533 -14.558 1.00 98.56 160 ARG A C 1
ATOM 1106 O O . ARG A 1 160 ? -11.490 5.996 -14.167 1.00 98.56 160 ARG A O 1
ATOM 1113 N N . THR A 1 161 ? -9.366 6.297 -14.835 1.00 98.44 161 THR A N 1
ATOM 1114 C CA . THR A 1 161 ? -9.389 7.768 -14.853 1.00 98.44 161 THR A CA 1
ATOM 1115 C C . THR A 1 161 ? -8.466 8.361 -15.926 1.00 98.44 161 THR A C 1
ATOM 1117 O O . THR A 1 161 ? -7.779 7.637 -16.645 1.00 98.44 161 THR A O 1
ATOM 1120 N N . GLY A 1 162 ? -8.471 9.685 -16.074 1.00 97.69 162 GLY A N 1
ATOM 1121 C CA . GLY A 1 162 ? -7.590 10.434 -16.962 1.00 97.69 162 GLY A CA 1
ATOM 1122 C C . GLY A 1 162 ? -7.033 11.695 -16.300 1.00 97.69 162 GLY A C 1
ATOM 1123 O O . GLY A 1 162 ? -7.752 12.506 -15.732 1.00 97.69 162 GLY A O 1
ATOM 1124 N N . SER A 1 163 ? -5.731 11.904 -16.385 1.00 96.56 163 SER A N 1
ATOM 1125 C CA . SER A 1 163 ? -5.101 13.173 -16.053 1.00 96.56 163 SER A CA 1
ATOM 1126 C C . SER A 1 163 ? -5.170 14.131 -17.241 1.00 96.56 163 SER A C 1
ATOM 1128 O O . SER A 1 163 ? -4.684 13.843 -18.336 1.00 96.56 163 SER A O 1
ATOM 1130 N N . THR A 1 164 ? -5.749 15.308 -17.014 1.00 95.31 164 THR A N 1
ATOM 1131 C CA . THR A 1 164 ? -5.704 16.446 -17.948 1.00 95.31 164 THR A CA 1
ATOM 1132 C C . THR A 1 164 ? -4.625 17.462 -17.567 1.00 95.31 164 THR A C 1
ATOM 1134 O O . THR A 1 164 ? -4.544 18.532 -18.165 1.00 95.31 164 THR A O 1
ATOM 1137 N N . GLY A 1 165 ? -3.834 17.154 -16.539 1.00 92.75 165 GLY A N 1
ATOM 1138 C CA . GLY A 1 165 ? -2.805 18.016 -15.976 1.00 92.75 165 GLY A CA 1
ATOM 1139 C C . GLY A 1 165 ? -2.541 17.700 -14.504 1.00 92.75 165 GLY A C 1
ATOM 1140 O O . GLY A 1 165 ? -3.305 16.970 -13.855 1.00 92.75 165 GLY A O 1
ATOM 1141 N N . ALA A 1 166 ? -1.485 18.302 -13.959 1.00 87.06 166 ALA A N 1
ATOM 1142 C CA . ALA A 1 166 ? -1.145 18.208 -12.543 1.00 87.06 166 ALA A CA 1
ATOM 1143 C C . ALA A 1 166 ? -2.363 18.487 -11.637 1.00 87.06 166 ALA A C 1
ATOM 1145 O O . ALA A 1 166 ? -3.039 19.506 -11.776 1.00 87.06 166 ALA A O 1
ATOM 1146 N N . GLY A 1 167 ? -2.645 17.581 -10.695 1.00 85.62 167 GLY A N 1
ATOM 1147 C CA . GLY A 1 167 ? -3.781 17.718 -9.770 1.00 85.62 167 GLY A CA 1
ATOM 1148 C C . GLY A 1 167 ? -5.041 16.919 -10.144 1.00 85.62 167 GLY A C 1
ATOM 1149 O O . GLY A 1 167 ? -5.989 16.873 -9.358 1.00 85.62 167 GLY A O 1
ATOM 1150 N N . SER A 1 168 ? -5.062 16.291 -11.323 1.00 93.88 168 SER A N 1
ATOM 1151 C CA . SER A 1 168 ? -6.198 15.513 -11.842 1.00 93.88 168 SER A CA 1
ATOM 1152 C C . SER A 1 168 ? -5.801 14.079 -12.192 1.00 93.88 168 SER A C 1
ATOM 1154 O O . SER A 1 168 ? -4.619 13.787 -12.378 1.00 93.88 168 SER A O 1
ATOM 1156 N N . GLY A 1 169 ? -6.788 13.184 -12.285 1.00 96.94 169 GLY A N 1
ATOM 1157 C CA . GLY A 1 169 ? -6.574 11.797 -12.693 1.00 96.94 169 GLY A CA 1
ATOM 1158 C C . GLY A 1 169 ? -5.632 10.983 -11.802 1.00 96.94 169 GLY A C 1
ATOM 1159 O O . GLY A 1 169 ? -5.063 10.005 -12.279 1.00 96.94 169 GLY A O 1
ATOM 1160 N N . SER A 1 170 ? -5.407 11.367 -10.542 1.00 97.75 170 SER A N 1
ATOM 1161 C CA . SER A 1 170 ? -4.546 10.590 -9.646 1.00 97.75 170 SER A CA 1
ATOM 1162 C C . SER A 1 170 ? -5.303 9.450 -8.969 1.00 97.75 170 SER A C 1
ATOM 1164 O O . SER A 1 170 ? -6.463 9.626 -8.597 1.00 97.75 170 SER A O 1
ATOM 1166 N N . ILE A 1 171 ? -4.628 8.327 -8.740 1.00 98.81 171 ILE A N 1
ATOM 1167 C CA . ILE A 1 171 ? -5.157 7.151 -8.039 1.00 98.81 171 ILE A CA 1
ATOM 1168 C C . ILE A 1 171 ? -4.420 7.014 -6.695 1.00 98.81 171 ILE A C 1
ATOM 1170 O O . ILE A 1 171 ? -3.205 6.857 -6.688 1.00 98.81 171 ILE A O 1
ATOM 1174 N N . ASP A 1 172 ? -5.123 7.078 -5.562 1.00 98.81 172 ASP A N 1
ATOM 1175 C CA . ASP A 1 172 ? -4.571 6.832 -4.213 1.00 98.81 172 ASP A CA 1
ATOM 1176 C C . ASP A 1 172 ? -5.258 5.614 -3.588 1.00 98.81 172 ASP A C 1
ATOM 1178 O O . ASP A 1 172 ? -6.462 5.635 -3.332 1.00 98.81 172 ASP A O 1
ATOM 1182 N N . ILE A 1 173 ? -4.506 4.549 -3.336 1.00 98.88 173 ILE A N 1
ATOM 1183 C CA . ILE A 1 173 ? -5.000 3.328 -2.700 1.00 98.88 173 ILE A CA 1
ATOM 1184 C C . ILE A 1 173 ? -4.228 3.117 -1.406 1.00 98.88 173 ILE A C 1
ATOM 1186 O O . ILE A 1 173 ? -2.996 3.082 -1.406 1.00 98.88 173 ILE A O 1
ATOM 1190 N N . ALA A 1 174 ? -4.944 2.963 -0.295 1.00 98.19 174 ALA A N 1
ATOM 1191 C CA . ALA A 1 174 ? -4.324 2.793 1.010 1.00 98.19 174 ALA A CA 1
ATOM 1192 C C . ALA A 1 174 ? -5.013 1.714 1.850 1.00 98.19 174 ALA A C 1
ATOM 1194 O O . ALA A 1 174 ? -6.233 1.724 2.018 1.00 98.19 174 ALA A O 1
ATOM 1195 N N . SER A 1 175 ? -4.207 0.831 2.437 1.00 96.06 175 SER A N 1
ATOM 1196 C CA . SER A 1 175 ? -4.633 -0.145 3.438 1.00 96.06 175 SER A CA 1
ATOM 1197 C C . SER A 1 175 ? -3.840 0.073 4.730 1.00 96.06 175 SER A C 1
ATOM 1199 O O . SER A 1 175 ? -2.621 -0.102 4.780 1.00 96.06 175 SER A O 1
ATOM 1201 N N . ALA A 1 176 ? -4.521 0.518 5.791 1.00 91.12 176 ALA A N 1
ATOM 1202 C CA . ALA A 1 176 ? -3.841 0.999 7.000 1.00 91.12 176 ALA A CA 1
ATOM 1203 C C . ALA A 1 176 ? -3.163 -0.114 7.814 1.00 91.12 176 ALA A C 1
ATOM 1205 O O . ALA A 1 176 ? -2.163 0.136 8.482 1.00 91.12 176 ALA A O 1
ATOM 1206 N N . THR A 1 177 ? -3.717 -1.327 7.786 1.00 88.31 177 THR A N 1
ATOM 1207 C CA . THR A 1 177 ? -3.217 -2.464 8.572 1.00 88.31 177 THR A CA 1
ATOM 1208 C C . THR A 1 177 ? -2.955 -3.706 7.731 1.00 88.31 177 THR A C 1
ATOM 1210 O O . THR A 1 177 ? -2.086 -4.488 8.093 1.00 88.31 177 THR A O 1
ATOM 1213 N N . GLY A 1 178 ? -3.651 -3.895 6.610 1.00 93.69 178 GLY A N 1
ATOM 1214 C CA . GLY A 1 178 ? -3.525 -5.076 5.758 1.00 93.69 178 GLY A CA 1
ATOM 1215 C C . GLY A 1 178 ? -2.851 -4.796 4.418 1.00 93.69 178 GLY A C 1
ATOM 1216 O O . GLY A 1 178 ? -1.974 -3.933 4.303 1.00 93.69 178 GLY A O 1
ATOM 1217 N N . SER A 1 179 ? -3.247 -5.569 3.413 1.00 98.25 179 SER A N 1
ATOM 1218 C CA . SER A 1 179 ? -2.649 -5.610 2.077 1.00 98.25 179 SER A CA 1
ATOM 1219 C C . SER A 1 179 ? -3.509 -4.899 1.031 1.00 98.25 179 SER A C 1
ATOM 1221 O O . SER A 1 179 ? -4.714 -4.709 1.210 1.00 98.25 179 SER A O 1
ATOM 1223 N N . ILE A 1 180 ? -2.887 -4.569 -0.098 1.00 98.88 180 ILE A N 1
ATOM 1224 C CA . ILE A 1 180 ? -3.589 -4.278 -1.351 1.00 98.88 180 ILE A CA 1
ATOM 1225 C C . ILE A 1 180 ? -3.410 -5.500 -2.254 1.00 98.88 180 ILE A C 1
ATOM 1227 O O . ILE A 1 180 ? -2.287 -5.952 -2.464 1.00 98.88 180 ILE A O 1
ATOM 1231 N N . THR A 1 181 ? -4.498 -6.061 -2.774 1.00 98.81 181 THR A N 1
ATOM 1232 C CA . THR A 1 181 ? -4.448 -7.228 -3.664 1.00 98.81 181 THR A CA 1
ATOM 1233 C C . THR A 1 181 ? -5.269 -6.972 -4.913 1.00 98.81 181 THR A C 1
ATOM 1235 O O . THR A 1 181 ? -6.500 -6.928 -4.855 1.00 98.81 181 THR A O 1
ATOM 1238 N N . GLN A 1 182 ? -4.588 -6.845 -6.044 1.00 98.69 182 GLN A N 1
ATOM 1239 C CA . GLN A 1 182 ? -5.199 -6.916 -7.361 1.00 98.69 182 GLN A CA 1
ATOM 1240 C C . GLN A 1 182 ? -5.279 -8.374 -7.819 1.00 98.69 182 GLN A C 1
ATOM 1242 O O . GLN A 1 182 ? -4.428 -9.203 -7.498 1.00 98.69 182 GLN A O 1
ATOM 1247 N N . SER A 1 183 ? -6.339 -8.707 -8.546 1.00 98.38 183 SER A N 1
ATOM 1248 C CA . SER A 1 183 ? -6.302 -9.854 -9.448 1.00 98.38 183 SER A CA 1
ATOM 1249 C C . SER A 1 183 ? -5.340 -9.549 -10.595 1.00 98.38 183 SER A C 1
ATOM 1251 O O . SER A 1 183 ? -5.342 -8.415 -11.048 1.00 98.38 183 SER A O 1
ATOM 1253 N N . ALA A 1 184 ? -4.677 -10.574 -11.139 1.00 96.38 184 ALA A N 1
ATOM 1254 C CA . ALA A 1 184 ? -3.999 -10.539 -12.444 1.00 96.38 184 ALA A CA 1
ATOM 1255 C C . ALA A 1 184 ? -4.784 -9.717 -13.490 1.00 96.38 184 ALA A C 1
ATOM 1257 O O . ALA A 1 184 ? -4.361 -8.671 -13.936 1.00 96.38 184 ALA A O 1
ATOM 1258 N N . SER A 1 185 ? -6.049 -10.087 -13.726 1.00 96.25 185 SER A N 1
ATOM 1259 C CA . SER A 1 185 ? -6.944 -9.393 -14.674 1.00 96.25 185 SER A CA 1
ATOM 1260 C C . SER A 1 185 ? -7.511 -8.016 -14.253 1.00 96.25 185 SER A C 1
ATOM 1262 O O . SER A 1 185 ? -8.522 -7.597 -14.819 1.00 96.25 185 SER A O 1
ATOM 1264 N N . SER A 1 186 ? -6.989 -7.367 -13.207 1.00 98.12 186 SER A N 1
ATOM 1265 C CA . SER A 1 186 ? -7.472 -6.064 -12.715 1.00 98.12 186 SER A CA 1
ATOM 1266 C C . SER A 1 186 ? -6.518 -4.946 -13.123 1.00 98.12 186 SER A C 1
ATOM 1268 O O . SER A 1 186 ? -5.340 -4.989 -12.774 1.00 98.12 186 SER A O 1
ATOM 1270 N N . VAL A 1 187 ? -7.054 -3.904 -13.763 1.00 98.50 187 VAL A N 1
ATOM 1271 C CA . VAL A 1 187 ? -6.284 -2.775 -14.297 1.00 98.50 187 VAL A CA 1
ATOM 1272 C C . VAL A 1 187 ? -6.511 -1.495 -13.498 1.00 98.50 187 VAL A C 1
ATOM 1274 O O . VAL A 1 187 ? -7.627 -0.978 -13.405 1.00 98.50 187 VAL A O 1
ATOM 1277 N N . LEU A 1 188 ? -5.427 -0.899 -12.999 1.00 98.81 188 LEU A N 1
ATOM 1278 C CA . LEU A 1 188 ? -5.403 0.484 -12.517 1.00 98.81 188 LEU A CA 1
ATOM 1279 C C . LEU A 1 188 ? -4.894 1.400 -13.632 1.00 98.81 188 LEU A C 1
ATOM 1281 O O . LEU A 1 188 ? -3.695 1.493 -13.889 1.00 98.81 188 LEU A O 1
ATOM 1285 N N . LEU A 1 189 ? -5.815 2.092 -14.298 1.00 98.75 189 LEU A N 1
ATOM 1286 C CA . LEU A 1 189 ? -5.543 2.933 -15.459 1.00 98.75 189 LEU A CA 1
ATOM 1287 C C . LEU A 1 189 ? -5.724 4.417 -15.133 1.00 98.75 189 LEU A C 1
ATOM 1289 O O . LEU A 1 189 ? -6.818 4.861 -14.766 1.00 98.75 189 LEU A O 1
ATOM 1293 N N . SER A 1 190 ? -4.677 5.203 -15.387 1.00 98.62 190 SER A N 1
ATOM 1294 C CA . SER A 1 190 ? -4.797 6.652 -15.557 1.00 98.62 190 SER A CA 1
ATOM 1295 C C . SER A 1 190 ? -4.050 7.126 -16.799 1.00 98.62 190 SER A C 1
ATOM 1297 O O . SER A 1 190 ? -2.844 6.930 -16.942 1.00 98.62 190 SER A O 1
ATOM 1299 N N . THR A 1 191 ? -4.771 7.752 -17.728 1.00 98.12 191 THR A N 1
ATOM 1300 C CA . THR A 1 191 ? -4.193 8.253 -18.984 1.00 98.12 191 THR A CA 1
ATOM 1301 C C . THR A 1 191 ? -3.683 9.683 -18.840 1.00 98.12 191 THR A C 1
ATOM 1303 O O . THR A 1 191 ? -4.338 10.480 -18.187 1.00 98.12 191 THR A O 1
ATOM 1306 N N . GLY A 1 192 ? -2.605 10.062 -19.525 1.00 96.31 192 GLY A N 1
ATOM 1307 C CA . GLY A 1 192 ? -2.098 11.443 -19.547 1.00 96.31 192 GLY A CA 1
ATOM 1308 C C . GLY A 1 192 ? -0.686 11.572 -18.975 1.00 96.31 192 GLY A C 1
ATOM 1309 O O . GLY A 1 192 ? -0.221 10.705 -18.240 1.00 96.31 192 GLY A O 1
ATOM 1310 N N . ALA A 1 193 ? 0.012 12.650 -19.342 1.00 94.94 193 ALA A N 1
ATOM 1311 C CA . ALA A 1 193 ? 1.429 12.849 -19.010 1.00 94.94 193 ALA A CA 1
ATOM 1312 C C . ALA A 1 193 ? 1.689 13.186 -17.527 1.00 94.94 193 ALA A C 1
ATOM 1314 O O . ALA A 1 193 ? 2.796 13.016 -17.036 1.00 94.94 193 ALA A O 1
ATOM 1315 N N . ASP A 1 194 ? 0.664 13.649 -16.809 1.00 94.88 194 ASP A N 1
ATOM 1316 C CA . ASP A 1 194 ? 0.742 13.967 -15.379 1.00 94.88 194 ASP A CA 1
ATOM 1317 C C . ASP A 1 194 ? -0.029 12.942 -14.526 1.00 94.88 194 ASP A C 1
ATOM 1319 O O . ASP A 1 194 ? -0.435 13.239 -13.400 1.00 94.88 194 ASP A O 1
ATOM 1323 N N . ALA A 1 195 ? -0.306 11.751 -15.071 1.00 98.31 195 ALA A N 1
ATOM 1324 C CA . ALA A 1 195 ? -0.970 10.683 -14.332 1.00 98.31 195 ALA A CA 1
ATOM 1325 C C . ALA A 1 195 ? -0.094 10.214 -13.161 1.00 98.31 195 ALA A C 1
ATOM 1327 O O . ALA A 1 195 ? 1.117 10.053 -13.294 1.00 98.31 195 ALA A O 1
ATOM 1328 N N . GLN A 1 196 ? -0.699 9.993 -11.996 1.00 98.44 196 GLN A N 1
ATOM 1329 C CA . GLN A 1 196 ? 0.025 9.618 -10.779 1.00 98.44 196 GLN A CA 1
ATOM 1330 C C . GLN A 1 196 ? -0.769 8.550 -10.027 1.00 98.44 196 GLN A C 1
ATOM 1332 O O . GLN A 1 196 ? -1.954 8.752 -9.759 1.00 98.44 196 GLN A O 1
ATOM 1337 N N . ALA A 1 197 ? -0.133 7.443 -9.655 1.00 98.81 197 ALA A N 1
ATOM 1338 C CA . ALA A 1 197 ? -0.747 6.401 -8.840 1.00 98.81 197 ALA A CA 1
ATOM 1339 C C . ALA A 1 197 ? 0.099 6.095 -7.607 1.00 98.81 197 ALA A C 1
ATOM 1341 O O . ALA A 1 197 ? 1.324 5.989 -7.681 1.00 98.81 197 ALA A O 1
ATOM 1342 N N . ARG A 1 198 ? -0.569 5.935 -6.469 1.00 98.88 198 ARG A N 1
ATOM 1343 C CA . ARG A 1 198 ? 0.032 5.583 -5.191 1.00 98.88 198 ARG A CA 1
ATOM 1344 C C . ARG A 1 198 ? -0.705 4.396 -4.591 1.00 98.88 198 ARG A C 1
ATOM 1346 O O . ARG A 1 198 ? -1.912 4.471 -4.386 1.00 98.88 198 ARG A O 1
ATOM 1353 N N . LEU A 1 199 ? 0.024 3.331 -4.281 1.00 98.94 199 LEU A N 1
ATOM 1354 C CA . LEU A 1 199 ? -0.462 2.179 -3.529 1.00 98.94 199 LEU A CA 1
ATOM 1355 C C . LEU A 1 199 ? 0.350 2.086 -2.237 1.00 98.94 199 LEU A C 1
ATOM 1357 O O . LEU A 1 199 ? 1.571 1.962 -2.277 1.00 98.94 199 LEU A O 1
ATOM 1361 N N . HIS A 1 200 ? -0.308 2.158 -1.084 1.00 98.81 200 HIS A N 1
ATOM 1362 C CA . HIS A 1 200 ? 0.357 2.100 0.215 1.00 98.81 200 HIS A CA 1
ATOM 1363 C C . HIS A 1 200 ? -0.330 1.107 1.144 1.00 98.81 200 HIS A C 1
ATOM 1365 O O . HIS A 1 200 ? -1.403 1.386 1.682 1.00 98.81 200 HIS A O 1
ATOM 1371 N N . ALA A 1 201 ? 0.324 -0.028 1.357 1.00 98.62 201 ALA A N 1
ATOM 1372 C CA . ALA A 1 201 ? -0.136 -1.083 2.236 1.00 98.62 201 ALA A CA 1
ATOM 1373 C C . ALA A 1 201 ? 0.798 -1.262 3.430 1.00 98.62 201 ALA A C 1
ATOM 1375 O O . ALA A 1 201 ? 2.022 -1.222 3.291 1.00 98.62 201 ALA A O 1
ATOM 1376 N N . ALA A 1 202 ? 0.227 -1.530 4.603 1.00 97.25 202 ALA A N 1
ATOM 1377 C CA . ALA A 1 202 ? 1.011 -1.930 5.769 1.00 97.25 202 ALA A CA 1
ATOM 1378 C C . ALA A 1 202 ? 1.706 -3.289 5.561 1.00 97.25 202 ALA A C 1
ATOM 1380 O O . ALA A 1 202 ? 2.845 -3.484 5.996 1.00 97.25 202 ALA A O 1
ATOM 1381 N N . GLN A 1 203 ? 1.032 -4.214 4.873 1.00 97.56 203 GLN A N 1
ATOM 1382 C CA . GLN A 1 203 ? 1.541 -5.551 4.575 1.00 97.56 203 GLN A CA 1
ATOM 1383 C C . GLN A 1 203 ? 2.028 -5.630 3.124 1.00 97.56 203 GLN A C 1
ATOM 1385 O O . GLN A 1 203 ? 2.974 -4.929 2.778 1.00 97.56 203 GLN A O 1
ATOM 1390 N N . ASN A 1 204 ? 1.433 -6.493 2.297 1.00 98.75 204 ASN A N 1
ATOM 1391 C CA . ASN A 1 204 ? 1.859 -6.709 0.916 1.00 98.75 204 ASN A CA 1
ATOM 1392 C C . ASN A 1 204 ? 1.088 -5.813 -0.056 1.00 98.75 204 ASN A C 1
ATOM 1394 O O . ASN A 1 204 ? -0.045 -5.406 0.217 1.00 98.75 204 ASN A O 1
ATOM 1398 N N . VAL A 1 205 ? 1.677 -5.588 -1.225 1.00 98.94 205 VAL A N 1
ATOM 1399 C CA . VAL A 1 205 ? 0.953 -5.147 -2.418 1.00 98.94 205 VAL A CA 1
ATOM 1400 C C . VAL A 1 205 ? 1.122 -6.226 -3.478 1.00 98.94 205 VAL A C 1
ATOM 1402 O O . VAL A 1 205 ? 2.245 -6.488 -3.891 1.00 98.94 205 VAL A O 1
ATOM 1405 N N . THR A 1 206 ? 0.030 -6.863 -3.890 1.00 98.88 206 THR A N 1
ATOM 1406 C CA . THR A 1 206 ? 0.010 -7.766 -5.049 1.00 98.88 206 THR A CA 1
ATOM 1407 C C . THR A 1 206 ? -0.540 -6.992 -6.241 1.00 98.88 206 THR A C 1
ATOM 1409 O O . THR A 1 206 ? -1.681 -6.522 -6.183 1.00 98.88 206 THR A O 1
ATOM 1412 N N . VAL A 1 207 ? 0.291 -6.825 -7.261 1.00 98.69 207 VAL A N 1
ATOM 1413 C CA . VAL A 1 207 ? 0.066 -6.034 -8.471 1.00 98.69 207 VAL A CA 1
ATOM 1414 C C . VAL A 1 207 ? -0.487 -6.958 -9.550 1.00 98.69 207 VAL A C 1
ATOM 1416 O O . VAL A 1 207 ? 0.046 -8.038 -9.720 1.00 98.69 207 VAL A O 1
ATOM 1419 N N . GLY A 1 208 ? -1.595 -6.572 -10.183 1.00 97.75 208 GLY A N 1
ATOM 1420 C CA . GLY A 1 208 ? -2.043 -7.170 -11.445 1.00 97.75 208 GLY A CA 1
ATOM 1421 C C . GLY A 1 208 ? -1.543 -6.259 -12.550 1.00 97.75 208 GLY A C 1
ATOM 1422 O O . GLY A 1 208 ? -0.350 -6.163 -12.761 1.00 97.75 208 GLY A O 1
ATOM 1423 N N . ASP A 1 209 ? -2.415 -5.410 -13.088 1.00 98.31 209 ASP A N 1
ATOM 1424 C CA . ASP A 1 209 ? -1.998 -4.395 -14.055 1.00 98.31 209 ASP A CA 1
ATOM 1425 C C . ASP A 1 209 ? -2.061 -2.971 -13.482 1.00 98.31 209 ASP A C 1
ATOM 1427 O O . ASP A 1 209 ? -3.074 -2.526 -12.922 1.00 98.31 209 ASP A O 1
ATOM 1431 N N . ILE A 1 210 ? -1.003 -2.186 -13.687 1.00 98.81 210 ILE A N 1
ATOM 1432 C CA . ILE A 1 210 ? -0.967 -0.740 -13.443 1.00 98.81 210 ILE A CA 1
ATOM 1433 C C . ILE A 1 210 ? -0.459 -0.034 -14.697 1.00 98.81 210 ILE A C 1
ATOM 1435 O O . ILE A 1 210 ? 0.713 -0.114 -15.061 1.00 98.81 210 ILE A O 1
ATOM 1439 N N . VAL A 1 211 ? -1.338 0.737 -15.337 1.00 98.75 211 VAL A N 1
ATOM 1440 C CA . VAL A 1 211 ? -1.065 1.363 -16.635 1.00 98.75 211 VAL A CA 1
ATOM 1441 C C . VAL A 1 211 ? -1.196 2.877 -16.533 1.00 98.75 211 VAL A C 1
ATOM 1443 O O . VAL A 1 211 ? -2.281 3.456 -16.599 1.00 98.75 211 VAL A O 1
ATOM 1446 N N . LEU A 1 212 ? -0.053 3.539 -16.381 1.00 98.50 212 LEU A N 1
ATOM 1447 C CA . LEU A 1 212 ? 0.107 4.989 -16.373 1.00 98.50 212 LEU A CA 1
ATOM 1448 C C . LEU A 1 212 ? 1.198 5.373 -17.380 1.00 98.50 212 LEU A C 1
ATOM 1450 O O . LEU A 1 212 ? 2.207 5.963 -17.014 1.00 98.50 212 LEU A O 1
ATOM 1454 N N . ALA A 1 213 ? 1.002 5.051 -18.661 1.00 97.69 213 ALA A N 1
ATOM 1455 C CA . ALA A 1 213 ? 2.045 5.134 -19.694 1.00 97.69 213 ALA A CA 1
ATOM 1456 C C . ALA A 1 213 ? 2.744 6.504 -19.830 1.00 97.69 213 ALA A C 1
ATOM 1458 O O . ALA A 1 213 ? 3.883 6.568 -20.278 1.00 97.69 213 ALA A O 1
ATOM 1459 N N . GLY A 1 214 ? 2.076 7.602 -19.458 1.00 96.50 214 GLY A N 1
ATOM 1460 C CA . GLY A 1 214 ? 2.675 8.941 -19.413 1.00 96.50 214 GLY A CA 1
ATOM 1461 C C . GLY A 1 214 ? 3.088 9.411 -18.015 1.00 96.50 214 GLY A C 1
ATOM 1462 O O . GLY A 1 214 ? 3.670 10.479 -17.896 1.00 96.50 214 GLY A O 1
ATOM 1463 N N . GLY A 1 215 ? 2.766 8.648 -16.975 1.00 98.06 215 GLY A N 1
ATOM 1464 C CA . GLY A 1 215 ? 2.751 9.063 -15.579 1.00 98.06 215 GLY A CA 1
ATOM 1465 C C . GLY A 1 215 ? 3.718 8.305 -14.674 1.00 98.06 215 GLY A C 1
ATOM 1466 O O . GLY A 1 215 ? 4.672 7.676 -15.134 1.00 98.06 215 GLY A O 1
ATOM 1467 N N . LYS A 1 216 ? 3.486 8.378 -13.359 1.00 98.69 216 LYS A N 1
ATOM 1468 C CA . LYS A 1 216 ? 4.338 7.735 -12.348 1.00 98.69 216 LYS A CA 1
ATOM 1469 C C . LYS A 1 216 ? 3.547 6.917 -11.338 1.00 98.69 216 LYS A C 1
ATOM 1471 O O . LYS A 1 216 ? 2.426 7.269 -10.971 1.00 98.69 216 LYS A O 1
ATOM 1476 N N . VAL A 1 217 ? 4.181 5.866 -10.837 1.00 98.88 217 VAL A N 1
ATOM 1477 C CA . VAL A 1 217 ? 3.623 4.922 -9.869 1.00 98.88 217 VAL A CA 1
ATOM 1478 C C . VAL A 1 217 ? 4.540 4.846 -8.649 1.00 98.88 217 VAL A C 1
ATOM 1480 O O . VAL A 1 217 ? 5.756 4.728 -8.786 1.00 98.88 217 VAL A O 1
ATOM 1483 N N . SER A 1 218 ? 3.969 4.925 -7.448 1.00 98.88 218 SER A N 1
ATOM 1484 C CA . SER A 1 218 ? 4.660 4.633 -6.189 1.00 98.88 218 SER A CA 1
ATOM 1485 C C . SER A 1 218 ? 3.922 3.529 -5.455 1.00 98.88 218 SER A C 1
ATOM 1487 O O . SER A 1 218 ? 2.721 3.641 -5.208 1.00 98.88 218 SER A O 1
ATOM 1489 N N . ILE A 1 219 ? 4.640 2.468 -5.108 1.00 98.94 219 ILE A N 1
ATOM 1490 C CA . ILE A 1 219 ? 4.122 1.328 -4.362 1.00 98.94 219 ILE A CA 1
ATOM 1491 C C . ILE A 1 219 ? 4.942 1.184 -3.089 1.00 98.94 219 ILE A C 1
ATOM 1493 O O . ILE A 1 219 ? 6.169 1.074 -3.124 1.00 98.94 219 ILE A O 1
ATOM 1497 N N . THR A 1 220 ? 4.253 1.163 -1.954 1.00 98.88 220 THR A N 1
ATOM 1498 C CA . THR A 1 220 ? 4.850 0.903 -0.649 1.00 98.88 220 THR A CA 1
ATOM 1499 C C . THR A 1 220 ? 4.147 -0.259 0.038 1.00 98.88 220 THR A C 1
ATOM 1501 O O . THR A 1 220 ? 2.948 -0.197 0.297 1.00 98.88 220 THR A O 1
ATOM 1504 N N . ALA A 1 221 ? 4.924 -1.285 0.372 1.00 98.81 221 ALA A N 1
ATOM 1505 C CA . ALA A 1 221 ? 4.544 -2.427 1.192 1.00 98.81 221 ALA A CA 1
ATOM 1506 C C . ALA A 1 221 ? 5.361 -2.356 2.492 1.00 98.81 221 ALA A C 1
ATOM 1508 O O . ALA A 1 221 ? 6.489 -2.840 2.541 1.00 98.81 221 ALA A O 1
ATOM 1509 N N . VAL A 1 222 ? 4.842 -1.683 3.527 1.00 98.38 222 VAL A N 1
ATOM 1510 C CA . VAL A 1 222 ? 5.642 -1.208 4.679 1.00 98.38 222 VAL A CA 1
ATOM 1511 C C . VAL A 1 222 ? 6.418 -2.334 5.361 1.00 98.38 222 VAL A C 1
ATOM 1513 O O . VAL A 1 222 ? 7.614 -2.196 5.609 1.00 98.38 222 VAL A O 1
ATOM 1516 N N . SER A 1 223 ? 5.752 -3.446 5.671 1.00 97.50 223 SER A N 1
ATOM 1517 C CA . SER A 1 223 ? 6.387 -4.631 6.260 1.00 97.50 223 SER A CA 1
ATOM 1518 C C . SER A 1 223 ? 6.482 -5.809 5.288 1.00 97.50 223 SER A C 1
ATOM 1520 O O . SER A 1 223 ? 7.295 -6.712 5.489 1.00 97.50 223 SER A O 1
ATOM 1522 N N . GLY A 1 224 ? 5.664 -5.803 4.235 1.00 98.44 224 GLY A N 1
ATOM 1523 C CA . GLY A 1 224 ? 5.544 -6.902 3.289 1.00 98.44 224 GLY A CA 1
ATOM 1524 C C . GLY A 1 224 ? 6.366 -6.722 2.020 1.00 98.44 224 GLY A C 1
ATOM 1525 O O . GLY A 1 224 ? 7.373 -6.012 1.980 1.00 98.44 224 GLY A O 1
ATOM 1526 N N . SER A 1 225 ? 5.917 -7.412 0.981 1.00 98.88 225 SER A N 1
ATOM 1527 C CA . SER A 1 225 ? 6.516 -7.411 -0.347 1.00 98.88 225 SER A CA 1
ATOM 1528 C C . SER A 1 225 ? 5.617 -6.725 -1.369 1.00 98.88 225 SER A C 1
ATOM 1530 O O . SER A 1 225 ? 4.392 -6.706 -1.223 1.00 98.88 225 SER A O 1
ATOM 1532 N N . VAL A 1 226 ? 6.240 -6.212 -2.427 1.00 98.88 226 VAL A N 1
ATOM 1533 C CA . VAL A 1 226 ? 5.560 -5.953 -3.699 1.00 98.88 226 VAL A CA 1
ATOM 1534 C C . VAL A 1 226 ? 5.664 -7.230 -4.522 1.00 98.88 226 VAL A C 1
ATOM 1536 O O . VAL A 1 226 ? 6.770 -7.719 -4.748 1.00 98.88 226 VAL A O 1
ATOM 1539 N N . LEU A 1 227 ? 4.524 -7.796 -4.886 1.00 98.69 227 LEU A N 1
ATOM 1540 C CA . LEU A 1 227 ? 4.390 -9.090 -5.539 1.00 98.69 227 LEU A CA 1
ATOM 1541 C C . LEU A 1 227 ? 3.655 -8.908 -6.860 1.00 98.69 227 LEU A C 1
ATOM 1543 O O . LEU A 1 227 ? 2.747 -8.087 -6.936 1.00 98.69 227 LEU A O 1
ATOM 1547 N N . ASP A 1 228 ? 4.021 -9.720 -7.830 1.00 97.88 228 ASP A N 1
ATOM 1548 C CA . ASP A 1 228 ? 3.288 -9.937 -9.071 1.00 97.88 228 ASP A CA 1
ATOM 1549 C C . ASP A 1 228 ? 2.116 -10.925 -8.797 1.00 97.88 228 ASP A C 1
ATOM 1551 O O . ASP A 1 228 ? 2.233 -11.839 -7.962 1.00 97.88 228 ASP A O 1
ATOM 1555 N N . ALA A 1 229 ? 0.940 -10.650 -9.372 1.00 96.75 229 ALA A N 1
ATOM 1556 C CA . ALA A 1 229 ? -0.284 -11.450 -9.260 1.00 96.75 229 ALA A CA 1
ATOM 1557 C C . ALA A 1 229 ? -0.406 -12.531 -10.338 1.00 96.75 229 ALA A C 1
ATOM 1559 O O . ALA A 1 229 ? -1.213 -13.459 -10.166 1.00 96.75 229 ALA A O 1
ATOM 1560 N N . ASP A 1 230 ? 0.315 -12.381 -11.438 1.00 93.56 230 ASP A N 1
ATOM 1561 C CA . ASP A 1 230 ? 0.305 -13.264 -12.576 1.00 93.56 230 ASP A CA 1
ATOM 1562 C C . ASP A 1 230 ? 0.951 -14.602 -12.252 1.00 93.56 230 ASP A C 1
ATOM 1564 O O . ASP A 1 230 ? 1.706 -14.822 -11.293 1.00 93.56 230 ASP A O 1
ATOM 1568 N N . ALA A 1 231 ? 0.490 -15.581 -13.016 1.00 90.00 231 ALA A N 1
ATOM 1569 C CA . ALA A 1 231 ? 1.013 -16.918 -12.935 1.00 90.00 231 ALA A CA 1
ATOM 1570 C C . ALA A 1 231 ? 2.142 -17.051 -13.950 1.00 90.00 231 ALA A C 1
ATOM 1572 O O . ALA A 1 231 ? 1.888 -16.940 -15.148 1.00 90.00 231 ALA A O 1
ATOM 1573 N N . LEU A 1 232 ? 3.307 -17.486 -13.461 1.00 90.00 232 LEU A N 1
ATOM 1574 C CA . LEU A 1 232 ? 4.408 -18.067 -14.237 1.00 90.00 232 LEU A CA 1
ATOM 1575 C C . LEU A 1 232 ? 3.955 -18.737 -15.546 1.00 90.00 232 LEU A C 1
ATOM 1577 O O . LEU A 1 232 ? 2.962 -19.478 -15.554 1.00 90.00 232 LEU A O 1
ATOM 1581 N N . VAL A 1 233 ? 4.743 -18.575 -16.621 1.00 84.62 233 VAL A N 1
ATOM 1582 C CA . VAL A 1 233 ? 4.397 -19.001 -17.994 1.00 84.62 233 VAL A CA 1
ATOM 1583 C C . VAL A 1 233 ? 3.590 -20.305 -18.056 1.00 84.62 233 VAL A C 1
ATOM 1585 O O . VAL A 1 233 ? 4.007 -21.363 -17.571 1.00 84.62 233 VAL A O 1
ATOM 1588 N N . ALA A 1 234 ? 2.434 -20.187 -18.719 1.00 63.41 234 ALA A N 1
ATOM 1589 C CA .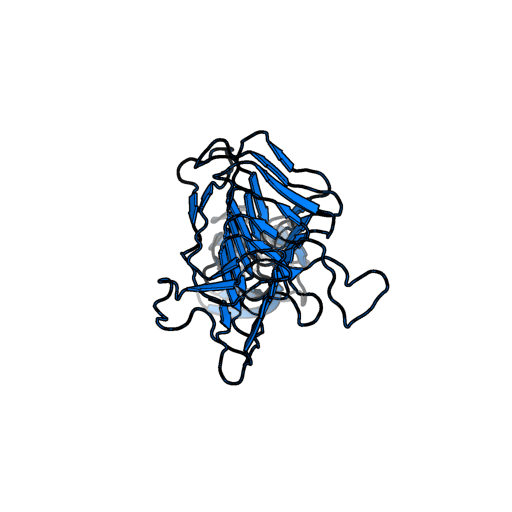 ALA A 1 234 ? 1.383 -21.175 -18.949 1.00 63.41 234 ALA A CA 1
ATOM 1590 C C . ALA A 1 234 ? 1.812 -22.650 -18.795 1.00 63.41 234 ALA A C 1
ATOM 1592 O O . ALA A 1 234 ? 2.265 -23.278 -19.752 1.00 63.41 234 ALA A O 1
ATOM 1593 N N . SER A 1 235 ? 1.587 -23.190 -17.586 1.00 57.78 235 SER A N 1
ATOM 1594 C CA . SER A 1 235 ? 1.450 -24.614 -17.182 1.00 57.78 235 SER A CA 1
ATOM 1595 C C . SER A 1 235 ? 2.270 -25.046 -15.954 1.00 57.78 235 SER A C 1
ATOM 1597 O O . SER A 1 235 ? 2.687 -26.198 -15.850 1.00 57.78 235 SER A O 1
ATOM 1599 N N . GLY A 1 236 ? 2.455 -24.168 -14.964 1.00 55.94 236 GLY A N 1
ATOM 1600 C CA . GLY A 1 236 ? 3.001 -24.589 -13.666 1.00 55.94 236 GLY A CA 1
ATOM 1601 C C . GLY A 1 236 ? 4.505 -24.858 -13.687 1.00 55.94 236 GLY A C 1
ATOM 1602 O O . GLY A 1 236 ? 5.014 -25.620 -12.861 1.00 55.94 236 GLY A O 1
ATOM 1603 N N . SER A 1 237 ? 5.230 -24.225 -14.613 1.00 69.50 237 SER A N 1
ATOM 1604 C CA . SER A 1 237 ? 6.683 -24.153 -14.532 1.00 69.50 237 SER A CA 1
ATOM 1605 C C . SER A 1 237 ? 7.062 -23.274 -13.344 1.00 69.50 237 SER A C 1
ATOM 1607 O O . SER A 1 237 ? 7.155 -22.060 -13.467 1.00 69.50 237 SER A O 1
ATOM 1609 N N . ALA A 1 238 ? 7.326 -23.891 -12.192 1.00 74.25 238 ALA A N 1
ATOM 1610 C CA . ALA A 1 238 ? 7.755 -23.209 -10.966 1.00 74.25 238 ALA A CA 1
ATOM 1611 C C . ALA A 1 238 ? 9.145 -22.538 -11.068 1.00 74.25 238 ALA A C 1
ATOM 1613 O O . ALA A 1 238 ? 9.716 -22.157 -10.049 1.00 74.25 238 ALA A O 1
ATOM 1614 N N . SER A 1 239 ? 9.727 -22.448 -12.269 1.00 82.25 239 SER A N 1
ATOM 1615 C CA . SER A 1 239 ? 11.092 -21.971 -12.504 1.00 82.25 239 SER A CA 1
ATOM 1616 C C . SER A 1 239 ? 11.230 -20.962 -13.644 1.00 82.25 239 SER A C 1
ATOM 1618 O O . SER A 1 239 ? 12.360 -20.594 -13.961 1.00 82.25 239 SER A O 1
ATOM 1620 N N . VAL A 1 240 ? 10.143 -20.552 -14.302 1.00 86.88 240 VAL A N 1
ATOM 1621 C CA . VAL A 1 240 ? 10.217 -19.584 -15.406 1.00 86.88 240 VAL A CA 1
ATOM 1622 C C . VAL A 1 240 ? 9.167 -18.514 -15.199 1.00 86.88 240 VAL A C 1
ATOM 1624 O O . VAL A 1 240 ? 7.987 -18.837 -15.133 1.00 86.88 240 VAL A O 1
ATOM 1627 N N . ASN A 1 241 ? 9.635 -17.275 -15.108 1.00 90.56 241 ASN A N 1
ATOM 1628 C CA . ASN A 1 241 ? 8.796 -16.094 -15.054 1.00 90.56 241 ASN A CA 1
ATOM 1629 C C . ASN A 1 241 ? 7.900 -15.974 -16.284 1.00 90.56 241 ASN A C 1
ATOM 1631 O O . ASN A 1 241 ? 8.302 -16.420 -17.366 1.00 90.56 241 ASN A O 1
ATOM 1635 N N . ASP A 1 242 ? 6.735 -15.356 -16.142 1.00 90.62 242 ASP A N 1
ATOM 1636 C CA . ASP A 1 242 ? 6.024 -14.865 -17.310 1.00 90.62 242 ASP A CA 1
ATOM 1637 C C . ASP A 1 242 ? 6.584 -13.517 -17.799 1.00 90.62 242 ASP A C 1
ATOM 1639 O O . ASP A 1 242 ? 7.687 -13.101 -17.430 1.00 90.62 242 ASP A O 1
ATOM 1643 N N . ASN A 1 243 ? 5.921 -12.972 -18.811 1.00 89.38 243 ASN A N 1
ATOM 1644 C CA . ASN A 1 243 ? 6.306 -11.734 -19.476 1.00 89.38 243 ASN A CA 1
ATOM 1645 C C . ASN A 1 243 ? 5.087 -10.792 -19.555 1.00 89.38 243 ASN A C 1
ATOM 1647 O O . ASN A 1 243 ? 5.069 -9.919 -20.430 1.00 89.38 243 ASN A O 1
ATOM 1651 N N . ASP A 1 244 ? 4.037 -11.047 -18.769 1.00 93.25 244 ASP A N 1
ATOM 1652 C CA . ASP A 1 244 ? 2.879 -10.166 -18.712 1.00 93.25 244 ASP A CA 1
ATOM 1653 C C . ASP A 1 244 ? 3.242 -8.911 -17.926 1.00 93.25 244 ASP A C 1
ATOM 1655 O O . ASP A 1 244 ? 4.091 -8.924 -17.046 1.00 93.25 244 ASP A O 1
ATOM 1659 N N . GLN A 1 245 ? 2.726 -7.768 -18.351 1.00 96.88 245 GLN A N 1
ATOM 1660 C CA . GLN A 1 245 ? 3.317 -6.495 -17.966 1.00 96.88 245 GLN A CA 1
ATOM 1661 C C . GLN A 1 245 ? 2.640 -5.898 -16.726 1.00 96.88 245 GLN A C 1
ATOM 1663 O O . GLN A 1 245 ? 1.733 -5.088 -16.882 1.00 96.88 245 GLN A O 1
ATOM 1668 N N . ASP A 1 246 ? 3.191 -6.121 -15.525 1.00 98.44 246 ASP A N 1
ATOM 1669 C CA . ASP A 1 246 ? 2.584 -5.606 -14.281 1.00 98.44 246 ASP A CA 1
ATOM 1670 C C . ASP A 1 246 ? 2.471 -4.071 -14.237 1.00 98.44 246 ASP A C 1
ATOM 1672 O O . ASP A 1 246 ? 1.435 -3.494 -13.898 1.00 98.44 246 ASP A O 1
ATOM 1676 N N . ILE A 1 247 ? 3.573 -3.357 -14.522 1.00 98.81 247 ILE A N 1
ATOM 1677 C CA . ILE A 1 247 ? 3.628 -1.891 -14.377 1.00 98.81 247 ILE A CA 1
ATOM 1678 C C . ILE A 1 247 ? 4.149 -1.215 -15.642 1.00 98.81 247 ILE A C 1
ATOM 1680 O O . ILE A 1 247 ? 5.333 -1.280 -15.961 1.00 98.81 247 ILE A O 1
ATOM 1684 N N . THR A 1 248 ? 3.289 -0.437 -16.298 1.00 98.88 248 THR A N 1
ATOM 1685 C CA . THR A 1 248 ? 3.667 0.453 -17.406 1.00 98.88 248 THR A CA 1
ATOM 1686 C C . THR A 1 248 ? 3.607 1.912 -16.962 1.00 98.88 248 THR A C 1
ATOM 1688 O O . THR A 1 248 ? 2.515 2.462 -16.790 1.00 98.88 248 THR A O 1
ATOM 1691 N N . ALA A 1 249 ? 4.757 2.572 -16.794 1.00 98.69 249 ALA A N 1
ATOM 1692 C CA . ALA A 1 249 ? 4.816 3.976 -16.377 1.00 98.69 249 ALA A CA 1
ATOM 1693 C C . ALA A 1 249 ? 6.125 4.678 -16.766 1.00 98.69 249 ALA A C 1
ATOM 1695 O O . ALA A 1 249 ? 7.165 4.058 -16.906 1.00 98.69 249 ALA A O 1
ATOM 1696 N N . VAL A 1 250 ? 6.135 6.010 -16.853 1.00 98.31 250 VAL A N 1
ATOM 1697 C CA . VAL A 1 250 ? 7.389 6.760 -17.068 1.00 98.31 250 VAL A CA 1
ATOM 1698 C C . VAL A 1 250 ? 8.308 6.669 -15.847 1.00 98.31 250 VAL A C 1
ATOM 1700 O O . VAL A 1 250 ? 9.526 6.645 -15.999 1.00 98.31 250 VAL A O 1
ATOM 1703 N N . GLY A 1 251 ? 7.752 6.621 -14.634 1.00 98.56 251 GLY A N 1
ATOM 1704 C CA . GLY A 1 251 ? 8.533 6.500 -13.402 1.00 98.56 251 GLY A CA 1
ATOM 1705 C C . GLY A 1 251 ? 7.903 5.550 -12.393 1.00 98.56 251 GLY A C 1
ATOM 1706 O O . GLY A 1 251 ? 6.726 5.688 -12.072 1.00 98.56 251 GLY A O 1
ATOM 1707 N N . VAL A 1 252 ? 8.696 4.635 -11.842 1.00 98.88 252 VAL A N 1
ATOM 1708 C CA . VAL A 1 252 ? 8.255 3.635 -10.865 1.00 98.88 252 VAL A CA 1
ATOM 1709 C C . VAL A 1 252 ? 9.096 3.733 -9.589 1.00 98.88 252 VAL A C 1
ATOM 1711 O O . VAL A 1 252 ? 10.328 3.695 -9.614 1.00 98.88 252 VAL A O 1
ATOM 1714 N N . ARG A 1 253 ? 8.421 3.873 -8.446 1.00 98.75 253 ARG A N 1
ATOM 1715 C CA . ARG A 1 253 ? 9.007 3.852 -7.101 1.00 98.75 253 ARG A CA 1
ATOM 1716 C C . ARG A 1 253 ? 8.476 2.648 -6.332 1.00 98.75 253 ARG A C 1
ATOM 1718 O O . ARG A 1 253 ? 7.289 2.600 -6.039 1.00 98.75 253 ARG A O 1
ATOM 1725 N N . LEU A 1 254 ? 9.353 1.721 -5.956 1.00 98.88 254 LEU A N 1
ATOM 1726 C CA . LEU A 1 254 ? 9.001 0.524 -5.184 1.00 98.88 254 LEU A CA 1
ATOM 1727 C C . LEU A 1 254 ? 9.698 0.553 -3.823 1.00 98.88 254 LEU A C 1
ATOM 1729 O O . LEU A 1 254 ? 10.914 0.721 -3.749 1.00 98.88 254 LEU A O 1
ATOM 1733 N N . ASP A 1 255 ? 8.948 0.398 -2.741 1.00 98.69 255 ASP A N 1
ATOM 1734 C CA . ASP A 1 255 ? 9.469 0.448 -1.372 1.00 98.69 255 ASP A CA 1
ATOM 1735 C C . ASP A 1 255 ? 8.847 -0.673 -0.532 1.00 98.69 255 ASP A C 1
ATOM 1737 O O . ASP A 1 255 ? 7.677 -0.606 -0.152 1.00 98.69 255 ASP A O 1
ATOM 1741 N N . ALA A 1 256 ? 9.611 -1.736 -0.293 1.00 98.75 256 ALA A N 1
ATOM 1742 C CA . ALA A 1 256 ? 9.143 -2.952 0.357 1.00 98.75 256 ALA A CA 1
ATOM 1743 C C . ALA A 1 256 ? 9.923 -3.257 1.644 1.00 98.75 256 ALA A C 1
ATOM 1745 O O . ALA A 1 256 ? 11.158 -3.283 1.671 1.00 98.75 256 ALA A O 1
ATOM 1746 N N . GLY A 1 257 ? 9.202 -3.592 2.712 1.00 98.44 257 GLY A N 1
ATOM 1747 C CA . GLY A 1 257 ? 9.777 -4.060 3.976 1.00 98.44 257 GLY A CA 1
ATOM 1748 C C . GLY A 1 257 ? 10.421 -5.447 3.880 1.00 98.44 257 GLY A C 1
ATOM 1749 O O . GLY A 1 257 ? 11.290 -5.792 4.685 1.00 98.44 257 GLY A O 1
ATOM 1750 N N . THR A 1 258 ? 10.035 -6.236 2.878 1.00 98.31 258 THR A N 1
ATOM 1751 C CA . THR A 1 258 ? 10.576 -7.571 2.618 1.00 98.31 258 THR A CA 1
ATOM 1752 C C . THR A 1 258 ? 11.224 -7.640 1.239 1.00 98.31 258 THR A C 1
ATOM 1754 O O . THR A 1 258 ? 12.445 -7.524 1.173 1.00 98.31 258 THR A O 1
ATOM 1757 N N . ALA A 1 259 ? 10.461 -7.808 0.156 1.00 98.50 259 ALA A N 1
ATOM 1758 C CA . ALA A 1 259 ? 10.994 -8.028 -1.191 1.00 98.50 259 ALA A CA 1
ATOM 1759 C C . ALA A 1 259 ? 10.222 -7.266 -2.277 1.00 98.50 259 ALA A C 1
ATOM 1761 O O . ALA A 1 259 ? 9.063 -6.898 -2.087 1.00 98.50 259 ALA A O 1
ATOM 1762 N N . VAL A 1 260 ? 10.865 -7.072 -3.427 1.00 98.81 260 VAL A N 1
ATOM 1763 C CA . VAL A 1 260 ? 10.225 -6.610 -4.665 1.00 98.81 260 VAL A CA 1
ATOM 1764 C C . VAL A 1 260 ? 10.318 -7.734 -5.687 1.00 98.81 260 VAL A C 1
ATOM 1766 O O . VAL A 1 260 ? 11.429 -8.134 -6.034 1.00 98.81 260 VAL A O 1
ATOM 1769 N N . GLY A 1 261 ? 9.173 -8.238 -6.137 1.00 98.25 261 GLY A N 1
ATOM 1770 C CA . GLY A 1 261 ? 9.092 -9.468 -6.916 1.00 98.25 261 GLY A CA 1
ATOM 1771 C C . GLY A 1 261 ? 9.513 -10.699 -6.103 1.00 98.25 261 GLY A C 1
ATOM 1772 O O . GLY A 1 261 ? 9.827 -10.642 -4.907 1.00 98.25 261 GLY A O 1
ATOM 1773 N N . GLY A 1 262 ? 9.527 -11.839 -6.771 1.00 95.56 262 GLY A N 1
ATOM 1774 C CA . GLY A 1 262 ? 10.010 -13.125 -6.294 1.00 95.56 262 GLY A CA 1
ATOM 1775 C C . GLY A 1 262 ? 11.157 -13.645 -7.157 1.00 95.56 262 GLY A C 1
ATOM 1776 O O . GLY A 1 262 ? 11.375 -13.213 -8.282 1.00 95.56 262 GLY A O 1
ATOM 1777 N N . SER A 1 263 ? 11.895 -14.635 -6.652 1.00 94.38 263 SER A N 1
ATOM 1778 C CA . SER A 1 263 ? 13.059 -15.188 -7.363 1.00 94.38 263 SER A CA 1
ATOM 1779 C C . SER A 1 263 ? 12.733 -15.951 -8.647 1.00 94.38 263 SER A C 1
ATOM 1781 O O . SER A 1 263 ? 13.651 -16.391 -9.338 1.00 94.38 263 SER A O 1
ATOM 1783 N N . VAL A 1 264 ? 11.446 -16.175 -8.907 1.00 92.75 264 VAL A N 1
ATOM 1784 C CA . VAL A 1 264 ? 10.943 -16.800 -10.129 1.00 92.75 264 VAL A CA 1
ATOM 1785 C C . VAL A 1 264 ? 9.879 -15.912 -10.765 1.00 92.75 264 VAL A C 1
ATOM 1787 O O . VAL A 1 264 ? 10.052 -15.605 -11.932 1.00 92.75 264 VAL A O 1
ATOM 1790 N N . ASN A 1 265 ? 8.862 -15.495 -9.996 1.00 94.81 265 ASN A N 1
ATOM 1791 C CA . ASN A 1 265 ? 7.850 -14.501 -10.388 1.00 94.81 265 ASN A CA 1
ATOM 1792 C C . ASN A 1 265 ? 8.461 -13.107 -10.189 1.00 94.81 265 ASN A C 1
ATOM 1794 O O . ASN A 1 265 ? 8.384 -12.566 -9.085 1.00 94.81 265 ASN A O 1
ATOM 1798 N N . HIS A 1 266 ? 9.239 -12.617 -11.150 1.00 97.44 266 HIS A N 1
ATOM 1799 C CA . HIS A 1 266 ? 9.780 -11.261 -11.086 1.00 97.44 266 HIS A CA 1
ATOM 1800 C C . HIS A 1 266 ? 8.624 -10.249 -11.132 1.00 97.44 266 HIS A C 1
ATOM 1802 O O . HIS A 1 266 ? 7.480 -10.624 -11.306 1.00 97.44 266 HIS A O 1
ATOM 1808 N N . LEU A 1 267 ? 8.911 -8.978 -10.856 1.00 98.50 267 LEU A N 1
ATOM 1809 C CA . LEU A 1 267 ? 7.961 -7.922 -11.186 1.00 98.50 267 LEU A CA 1
ATOM 1810 C C . LEU A 1 267 ? 8.296 -7.400 -12.582 1.00 98.50 267 LEU A C 1
ATOM 1812 O O . LEU A 1 267 ? 9.427 -6.944 -12.813 1.00 98.50 267 LEU A O 1
ATOM 1816 N N . GLU A 1 268 ? 7.327 -7.428 -13.479 1.00 98.44 268 GLU A N 1
ATOM 1817 C CA . GLU A 1 268 ? 7.490 -7.018 -14.859 1.00 98.44 268 GLU A CA 1
ATOM 1818 C C . GLU A 1 268 ? 7.246 -5.520 -14.989 1.00 98.44 268 GLU A C 1
ATOM 1820 O O . GLU A 1 268 ? 6.245 -4.967 -14.533 1.00 98.44 268 GLU A O 1
ATOM 1825 N N . THR A 1 269 ? 8.148 -4.806 -15.658 1.00 98.69 269 THR A N 1
ATOM 1826 C CA . THR A 1 269 ? 8.048 -3.350 -15.822 1.00 98.69 269 THR A CA 1
ATOM 1827 C C . THR A 1 269 ? 8.262 -2.925 -17.270 1.00 98.69 269 THR A C 1
ATOM 1829 O O . THR A 1 269 ? 9.106 -3.469 -17.970 1.00 98.69 269 THR A O 1
ATOM 1832 N N . THR A 1 270 ? 7.495 -1.932 -17.710 1.00 98.62 270 THR A N 1
ATOM 1833 C CA . THR A 1 270 ? 7.811 -1.073 -18.853 1.00 98.62 270 THR A CA 1
ATOM 1834 C C . THR A 1 270 ? 7.988 0.318 -18.267 1.00 98.62 270 THR A C 1
ATOM 1836 O O . THR A 1 270 ? 7.010 1.061 -18.089 1.00 98.62 270 THR A O 1
ATOM 1839 N N . ALA A 1 271 ? 9.217 0.624 -17.848 1.00 98.44 271 ALA A N 1
ATOM 1840 C CA . ALA A 1 271 ? 9.518 1.814 -17.069 1.00 98.44 271 ALA A CA 1
ATOM 1841 C C . ALA A 1 271 ? 10.634 2.671 -17.671 1.00 98.44 271 ALA A C 1
ATOM 1843 O O . ALA A 1 271 ? 11.730 2.204 -17.951 1.00 98.44 271 ALA A O 1
ATOM 1844 N N . GLY A 1 272 ? 10.404 3.985 -17.749 1.00 98.31 272 GLY A N 1
ATOM 1845 C CA . GLY A 1 272 ? 11.467 4.926 -18.129 1.00 98.31 272 GLY A CA 1
ATOM 1846 C C . GLY A 1 272 ? 12.514 5.102 -17.022 1.00 98.31 272 GLY A C 1
ATOM 1847 O O . GLY A 1 272 ? 13.723 5.085 -17.272 1.00 98.31 272 GLY A O 1
ATOM 1848 N N . THR A 1 273 ? 12.044 5.250 -15.781 1.00 98.44 273 THR A N 1
ATOM 1849 C CA . THR A 1 273 ? 12.880 5.354 -14.582 1.00 98.44 273 THR A CA 1
ATOM 1850 C C . THR A 1 273 ? 12.371 4.436 -13.476 1.00 98.44 273 THR A C 1
ATOM 1852 O O . THR A 1 273 ? 11.190 4.484 -13.135 1.00 98.44 273 THR A O 1
ATOM 1855 N N . LEU A 1 274 ? 13.263 3.674 -12.840 1.00 98.69 274 LEU A N 1
ATOM 1856 C CA . LEU A 1 274 ? 12.939 2.780 -11.725 1.00 98.69 274 LEU A CA 1
ATOM 1857 C C . LEU A 1 274 ? 13.774 3.099 -10.488 1.00 98.69 274 LEU A C 1
ATOM 1859 O O . LEU A 1 274 ? 14.975 3.358 -10.559 1.00 98.69 274 LEU A O 1
ATOM 1863 N N . THR A 1 275 ? 13.127 2.971 -9.333 1.00 98.62 275 THR A N 1
ATOM 1864 C CA . THR A 1 275 ? 13.783 2.834 -8.031 1.00 98.62 275 THR A CA 1
ATOM 1865 C C . THR A 1 275 ? 13.141 1.704 -7.256 1.00 98.62 275 THR A C 1
ATOM 1867 O O . THR A 1 275 ? 11.921 1.534 -7.305 1.00 98.62 275 THR A O 1
ATOM 1870 N N . ALA A 1 276 ? 13.939 0.964 -6.494 1.00 98.50 276 ALA A N 1
ATOM 1871 C CA . ALA A 1 276 ? 13.425 -0.128 -5.684 1.00 98.50 276 ALA A CA 1
ATOM 1872 C C . ALA A 1 276 ? 14.204 -0.274 -4.377 1.00 98.50 276 ALA A C 1
ATOM 1874 O O . ALA A 1 276 ? 15.436 -0.266 -4.365 1.00 98.50 276 ALA A O 1
ATOM 1875 N N . ARG A 1 277 ? 13.481 -0.449 -3.270 1.00 97.81 277 ARG A N 1
ATOM 1876 C CA . ARG A 1 277 ? 14.046 -0.763 -1.957 1.00 97.81 277 ARG A CA 1
ATOM 1877 C C . ARG A 1 277 ? 13.405 -2.019 -1.388 1.00 97.81 277 ARG A C 1
ATOM 1879 O O . ARG A 1 277 ? 12.188 -2.152 -1.424 1.00 97.81 277 ARG A O 1
ATOM 1886 N N . ALA A 1 278 ? 14.231 -2.916 -0.855 1.00 98.44 278 ALA A N 1
ATOM 1887 C CA . ALA A 1 278 ? 13.790 -4.127 -0.164 1.00 98.44 278 ALA A CA 1
ATOM 1888 C C . ALA A 1 278 ? 14.562 -4.296 1.154 1.00 98.44 278 ALA A C 1
ATOM 1890 O O . ALA A 1 278 ? 15.794 -4.388 1.158 1.00 98.44 278 ALA A O 1
ATOM 1891 N N . ALA A 1 279 ? 13.861 -4.298 2.290 1.00 97.75 279 ALA A N 1
ATOM 1892 C CA . ALA A 1 279 ? 14.534 -4.222 3.587 1.00 97.75 279 ALA A CA 1
ATOM 1893 C C . ALA A 1 279 ? 15.004 -5.566 4.158 1.00 97.75 279 ALA A C 1
ATOM 1895 O O . ALA A 1 279 ? 15.982 -5.583 4.895 1.00 97.75 279 ALA A O 1
ATOM 1896 N N . ASN A 1 280 ? 14.373 -6.691 3.815 1.00 95.44 280 ASN A N 1
ATOM 1897 C CA . ASN A 1 280 ? 14.724 -8.010 4.372 1.00 95.44 280 ASN A CA 1
ATOM 1898 C C . ASN A 1 280 ? 14.756 -9.137 3.327 1.00 95.44 280 ASN A C 1
ATOM 1900 O O . ASN A 1 280 ? 14.739 -10.316 3.674 1.00 95.44 280 ASN A O 1
ATOM 1904 N N . GLY A 1 281 ? 14.814 -8.781 2.050 1.00 96.19 281 GLY A N 1
ATOM 1905 C CA . GLY A 1 281 ? 14.711 -9.686 0.914 1.00 96.19 281 GLY A CA 1
ATOM 1906 C C . GLY A 1 281 ? 15.341 -9.074 -0.331 1.00 96.19 281 GLY A C 1
ATOM 1907 O O . GLY A 1 281 ? 16.051 -8.070 -0.252 1.00 96.19 281 GLY A O 1
ATOM 1908 N N . GLY A 1 282 ? 15.141 -9.729 -1.472 1.00 98.31 282 GLY A N 1
ATOM 1909 C CA . GLY A 1 282 ? 15.729 -9.308 -2.738 1.00 98.31 282 GLY A CA 1
ATOM 1910 C C . GLY A 1 282 ? 14.839 -8.386 -3.565 1.00 98.31 282 GLY A C 1
ATOM 1911 O O . GLY A 1 282 ? 13.692 -8.099 -3.215 1.00 98.31 282 GLY A O 1
ATOM 1912 N N . ILE A 1 283 ? 15.411 -7.937 -4.675 1.00 98.88 283 ILE A N 1
ATOM 1913 C CA . ILE A 1 283 ? 14.732 -7.198 -5.737 1.00 98.88 283 ILE A CA 1
ATOM 1914 C C . ILE A 1 283 ? 14.860 -8.034 -7.008 1.00 98.88 283 ILE A C 1
ATOM 1916 O O . ILE A 1 283 ? 15.980 -8.343 -7.415 1.00 98.88 283 ILE A O 1
ATOM 1920 N N . TRP A 1 284 ? 13.738 -8.380 -7.626 1.00 98.75 284 TRP A N 1
ATOM 1921 C CA . TRP A 1 284 ? 13.652 -9.155 -8.860 1.00 98.75 284 TRP A CA 1
ATOM 1922 C C . TRP A 1 284 ? 12.744 -8.428 -9.842 1.00 98.75 284 TRP A C 1
ATOM 1924 O O . TRP A 1 284 ? 11.540 -8.346 -9.625 1.00 98.75 284 TRP A O 1
ATOM 1934 N N . VAL A 1 285 ? 13.340 -7.869 -10.894 1.00 98.69 285 VAL A N 1
ATOM 1935 C CA . VAL A 1 285 ? 12.631 -7.067 -11.897 1.00 98.69 285 VAL A CA 1
ATOM 1936 C C . VAL A 1 285 ? 12.981 -7.555 -13.296 1.00 98.69 285 VAL A C 1
ATOM 1938 O O . VAL A 1 285 ? 14.164 -7.767 -13.614 1.00 98.69 285 VAL A O 1
ATOM 1941 N N . LEU A 1 286 ? 11.953 -7.730 -14.121 1.00 98.12 286 LEU A N 1
ATOM 1942 C CA . LEU A 1 286 ? 12.064 -7.982 -15.549 1.00 98.12 286 LEU A CA 1
ATOM 1943 C C . LEU A 1 286 ? 11.525 -6.771 -16.316 1.00 98.12 286 LEU A C 1
ATOM 1945 O O . LEU A 1 286 ? 10.332 -6.537 -16.407 1.00 98.12 286 LEU A O 1
ATOM 1949 N N . GLU A 1 287 ? 12.433 -5.994 -16.880 1.00 98.38 287 GLU A N 1
ATOM 1950 C CA . GLU A 1 287 ? 12.116 -4.807 -17.657 1.00 98.38 287 GLU A CA 1
ATOM 1951 C C . GLU A 1 287 ? 11.933 -5.151 -19.147 1.00 98.38 287 GLU A C 1
ATOM 1953 O O . GLU A 1 287 ? 12.713 -5.910 -19.744 1.00 98.38 287 GLU A O 1
ATOM 1958 N N . ALA A 1 288 ? 10.916 -4.571 -19.771 1.00 97.88 288 ALA A N 1
ATOM 1959 C CA . ALA A 1 288 ? 10.589 -4.774 -21.171 1.00 97.88 288 ALA A CA 1
ATOM 1960 C C . ALA A 1 288 ? 11.481 -3.944 -22.105 1.00 97.88 288 ALA A C 1
ATOM 1962 O O . ALA A 1 288 ? 11.828 -4.418 -23.190 1.00 97.88 288 ALA A O 1
ATOM 1963 N N . ASP A 1 289 ? 11.882 -2.733 -21.702 1.00 96.12 289 ASP A N 1
ATOM 1964 C CA . ASP A 1 289 ? 12.606 -1.805 -22.568 1.00 96.12 289 ASP A CA 1
ATOM 1965 C C . ASP A 1 289 ? 13.805 -1.086 -21.900 1.00 96.12 289 ASP A C 1
ATOM 1967 O O . ASP A 1 289 ? 14.538 -1.651 -21.073 1.00 96.12 289 ASP A O 1
ATOM 1971 N N . ALA A 1 290 ? 14.124 0.112 -22.399 1.00 97.62 290 ALA A N 1
ATOM 1972 C CA . ALA A 1 290 ? 15.260 0.887 -21.940 1.00 97.62 290 ALA A CA 1
ATOM 1973 C C . ALA A 1 290 ? 14.926 1.563 -20.610 1.00 97.62 290 ALA A C 1
ATOM 1975 O O . ALA A 1 290 ? 14.025 2.390 -20.537 1.00 97.62 290 ALA A O 1
ATOM 1976 N N . LEU A 1 291 ? 15.760 1.322 -19.604 1.00 98.50 291 LEU A N 1
ATOM 1977 C CA . LEU A 1 291 ? 15.490 1.758 -18.243 1.00 98.50 291 LEU A CA 1
ATOM 1978 C C . LEU A 1 291 ? 16.633 2.583 -17.662 1.00 98.50 291 LEU A C 1
ATOM 1980 O O . LEU A 1 291 ? 17.809 2.216 -17.757 1.00 98.50 291 LEU A O 1
ATOM 1984 N N . SER A 1 292 ? 16.279 3.680 -16.993 1.00 98.25 292 SER A N 1
ATOM 1985 C CA . SER A 1 292 ? 17.185 4.448 -16.143 1.00 98.25 292 SER A CA 1
ATOM 1986 C C . SER A 1 292 ? 16.949 4.118 -14.672 1.00 98.25 292 SER A C 1
ATOM 1988 O O . SER A 1 292 ? 15.823 4.133 -14.186 1.00 98.25 292 SER A O 1
ATOM 1990 N N . ILE A 1 293 ? 18.022 3.924 -13.917 1.00 98.12 293 ILE A N 1
ATOM 1991 C CA . ILE A 1 293 ? 17.967 4.018 -12.458 1.00 98.12 293 ILE A CA 1
ATOM 1992 C C . ILE A 1 293 ? 18.262 5.469 -12.094 1.00 98.12 293 ILE A C 1
ATOM 1994 O O . ILE A 1 293 ? 19.309 5.980 -12.482 1.00 98.12 293 ILE A O 1
ATOM 1998 N N . ASP A 1 294 ? 17.303 6.160 -11.475 1.00 96.25 294 ASP A N 1
ATOM 1999 C CA . ASP A 1 294 ? 17.381 7.586 -11.115 1.00 96.25 294 ASP A CA 1
ATOM 2000 C C . ASP A 1 294 ? 16.240 7.935 -10.139 1.00 96.25 294 ASP A C 1
ATOM 2002 O O . ASP A 1 294 ? 15.473 7.074 -9.729 1.00 96.25 294 ASP A O 1
ATOM 2006 N N . ASN A 1 295 ? 16.085 9.199 -9.771 1.00 95.75 295 ASN A N 1
ATOM 2007 C CA . ASN A 1 295 ? 15.084 9.667 -8.828 1.00 95.75 295 ASN A CA 1
ATOM 2008 C C . ASN A 1 295 ? 13.629 9.510 -9.315 1.00 95.75 295 ASN A C 1
ATOM 2010 O O . ASN A 1 295 ? 13.261 9.978 -10.396 1.00 95.75 295 ASN A O 1
ATOM 2014 N N . VAL A 1 296 ? 12.753 9.015 -8.437 1.00 97.44 296 VAL A N 1
ATOM 2015 C CA . VAL A 1 296 ? 11.293 9.022 -8.624 1.00 97.44 296 VAL A CA 1
ATOM 2016 C C . VAL A 1 296 ? 10.601 9.581 -7.378 1.00 97.44 296 VAL A C 1
ATOM 2018 O O . VAL A 1 296 ? 10.942 9.257 -6.242 1.00 97.44 296 VAL A O 1
ATOM 2021 N N . THR A 1 297 ? 9.601 10.435 -7.594 1.00 96.44 297 THR A N 1
ATOM 2022 C CA . THR A 1 297 ? 8.661 10.912 -6.569 1.00 96.44 297 THR A CA 1
ATOM 2023 C C . THR A 1 297 ? 7.255 10.914 -7.149 1.00 96.44 297 THR A C 1
ATOM 2025 O O . THR A 1 297 ? 7.072 11.139 -8.353 1.00 96.44 297 THR A O 1
ATOM 2028 N N . VAL A 1 298 ? 6.272 10.664 -6.290 1.00 98.12 298 VAL A N 1
ATOM 2029 C CA . VAL A 1 298 ? 4.860 10.614 -6.649 1.00 98.12 298 VAL A CA 1
ATOM 2030 C C . VAL A 1 298 ? 4.062 11.446 -5.660 1.00 98.12 298 VAL A C 1
ATOM 2032 O O . VAL A 1 298 ? 4.232 11.340 -4.447 1.00 98.12 298 VAL A O 1
ATOM 2035 N N . THR A 1 299 ? 3.164 12.248 -6.215 1.00 98.00 299 THR A N 1
ATOM 2036 C CA . THR A 1 299 ? 2.161 13.020 -5.486 1.00 98.00 299 THR A CA 1
ATOM 2037 C C . THR A 1 299 ? 0.796 12.716 -6.074 1.00 98.00 299 THR A C 1
ATOM 2039 O O . THR A 1 299 ? 0.624 12.805 -7.290 1.00 98.00 299 THR A O 1
ATOM 2042 N N . VAL A 1 300 ? -0.163 12.392 -5.213 1.00 98.44 300 VAL A N 1
ATOM 2043 C CA . VAL A 1 300 ? -1.568 12.137 -5.555 1.00 98.44 300 VAL A CA 1
ATOM 2044 C C . VAL A 1 300 ? -2.476 13.090 -4.780 1.00 98.44 300 VAL A C 1
ATOM 2046 O O . VAL A 1 300 ? -2.067 13.662 -3.766 1.00 98.44 300 VAL A O 1
ATOM 2049 N N . ASN A 1 301 ? -3.708 13.271 -5.247 1.00 97.56 301 ASN A N 1
ATOM 2050 C CA . ASN A 1 301 ? -4.725 14.080 -4.582 1.00 97.56 301 ASN A CA 1
ATOM 2051 C C . ASN A 1 301 ? -5.782 13.155 -4.004 1.00 97.56 301 ASN A C 1
ATOM 2053 O O . ASN A 1 301 ? -6.496 12.482 -4.751 1.00 97.56 301 ASN A O 1
ATOM 2057 N N . ARG A 1 302 ? -5.887 13.124 -2.678 1.00 97.75 302 ARG A N 1
ATOM 2058 C CA . ARG A 1 302 ? -6.837 12.242 -2.021 1.00 97.75 302 ARG A CA 1
ATOM 2059 C C . ARG A 1 302 ? -8.233 12.844 -2.035 1.00 97.75 302 ARG A C 1
ATOM 2061 O O . ARG A 1 302 ? -8.443 13.957 -1.567 1.00 97.75 302 ARG A O 1
ATOM 2068 N N . VAL A 1 303 ? -9.209 12.092 -2.515 1.00 97.88 303 VAL A N 1
ATOM 2069 C CA . VAL A 1 303 ? -10.614 12.483 -2.435 1.00 97.88 303 VAL A CA 1
ATOM 2070 C C . VAL A 1 303 ? -11.052 12.448 -0.971 1.00 97.88 303 VAL A C 1
ATOM 2072 O O . VAL A 1 303 ? -10.930 11.426 -0.295 1.00 97.88 303 VAL A O 1
ATOM 2075 N N . LEU A 1 304 ? -11.515 13.590 -0.468 1.00 96.00 304 LEU A N 1
ATOM 2076 C CA . LEU A 1 304 ? -12.021 13.755 0.891 1.00 96.00 304 LEU A CA 1
ATOM 2077 C C . LEU A 1 304 ? -13.453 13.214 1.016 1.00 96.00 304 LEU A C 1
ATOM 2079 O O . LEU A 1 304 ? -14.104 12.872 0.030 1.00 96.00 304 LEU A O 1
ATOM 2083 N N . THR A 1 305 ? -13.972 13.154 2.243 1.00 93.88 305 THR A N 1
ATOM 2084 C CA . THR A 1 305 ? -15.322 12.634 2.532 1.00 93.88 305 THR A CA 1
ATOM 2085 C C . THR A 1 305 ? -16.451 13.459 1.910 1.00 93.88 305 THR A C 1
ATOM 2087 O O . THR A 1 305 ? -17.560 12.954 1.761 1.00 93.88 305 THR A O 1
ATOM 2090 N N . ASP A 1 306 ? -16.179 14.709 1.539 1.00 92.19 306 ASP A N 1
ATOM 2091 C CA . ASP A 1 306 ? -17.086 15.598 0.808 1.00 92.19 306 ASP A CA 1
ATOM 2092 C C . ASP A 1 306 ? -16.860 15.575 -0.718 1.00 92.19 306 ASP A C 1
ATOM 2094 O O . ASP A 1 306 ? -17.510 16.316 -1.454 1.00 92.19 306 ASP A O 1
ATOM 2098 N N . GLY A 1 307 ? -15.947 14.727 -1.204 1.00 91.88 307 GLY A N 1
ATOM 2099 C CA . GLY A 1 307 ? -15.573 14.618 -2.612 1.00 91.88 307 GLY A CA 1
ATOM 2100 C C . GLY A 1 307 ? -14.562 15.667 -3.089 1.00 91.88 307 GLY A C 1
ATOM 2101 O O . GLY A 1 307 ? -14.149 15.620 -4.249 1.00 91.88 307 GLY A O 1
ATOM 2102 N N . ALA A 1 308 ? -14.140 16.607 -2.238 1.00 95.31 308 ALA A N 1
ATOM 2103 C CA . ALA A 1 308 ? -13.151 17.615 -2.600 1.00 95.31 308 ALA A CA 1
ATOM 2104 C C . ALA A 1 308 ? -11.719 17.055 -2.565 1.00 95.31 308 ALA A C 1
ATOM 2106 O O . ALA A 1 308 ? -11.443 16.009 -1.982 1.00 95.31 308 ALA A O 1
ATOM 2107 N N . VAL A 1 309 ? -10.784 17.787 -3.179 1.00 95.31 309 VAL A N 1
ATOM 2108 C CA . VAL A 1 309 ? -9.342 17.464 -3.164 1.00 95.31 309 VAL A CA 1
ATOM 2109 C C . VAL A 1 309 ? -8.467 18.632 -2.704 1.00 95.31 309 VAL A C 1
ATOM 2111 O O . VAL A 1 309 ? -7.237 18.564 -2.743 1.00 95.31 309 VAL A O 1
ATOM 2114 N N . THR A 1 310 ? -9.070 19.724 -2.244 1.00 93.56 310 THR A N 1
ATOM 2115 C CA . THR A 1 310 ? -8.330 20.881 -1.737 1.00 93.56 310 THR A CA 1
ATOM 2116 C C . THR A 1 310 ? -7.514 20.488 -0.507 1.00 93.56 310 THR A C 1
ATOM 2118 O O . THR A 1 310 ? -8.046 19.906 0.433 1.00 93.56 310 THR A O 1
ATOM 2121 N N . SER A 1 311 ? -6.213 20.802 -0.519 1.00 92.75 311 SER A N 1
ATOM 2122 C CA . SER A 1 311 ? -5.284 20.510 0.588 1.00 92.75 311 SER A CA 1
ATOM 2123 C C . SER A 1 311 ? -5.226 19.029 0.995 1.00 92.75 311 SER A C 1
ATOM 2125 O O . SER A 1 311 ? -4.949 18.704 2.146 1.00 92.75 311 SER A O 1
ATOM 2127 N N . SER A 1 312 ? -5.471 18.130 0.042 1.00 95.12 312 SER A N 1
ATOM 2128 C CA . SER A 1 312 ? -5.549 16.680 0.260 1.00 95.12 312 SER A CA 1
ATOM 2129 C C . SER A 1 312 ? -4.335 15.901 -0.261 1.00 95.12 312 SER A C 1
ATOM 2131 O O . SER A 1 312 ? -4.357 14.668 -0.296 1.00 95.12 312 SER A O 1
ATOM 2133 N N . THR A 1 313 ? -3.299 16.610 -0.718 1.00 97.00 313 THR A N 1
ATOM 2134 C CA . THR A 1 313 ? -2.166 16.008 -1.416 1.00 97.00 313 THR A CA 1
ATOM 2135 C C . THR A 1 313 ? -1.392 15.047 -0.523 1.00 97.00 313 THR A C 1
ATOM 2137 O O . THR A 1 313 ? -1.164 15.293 0.662 1.00 97.00 313 THR A O 1
ATOM 2140 N N . VAL A 1 314 ? -0.959 13.945 -1.122 1.00 97.94 314 VAL A N 1
ATOM 2141 C CA . VAL A 1 314 ? -0.147 12.903 -0.491 1.00 97.94 314 VAL A CA 1
ATOM 2142 C C . VAL A 1 314 ? 1.083 12.736 -1.344 1.00 97.94 314 VAL A C 1
ATOM 2144 O O . VAL A 1 314 ? 0.959 12.447 -2.532 1.00 97.94 314 VAL A O 1
ATOM 2147 N N . THR A 1 315 ? 2.254 12.924 -0.752 1.00 97.44 315 THR A N 1
ATOM 2148 C CA . THR A 1 315 ? 3.522 12.815 -1.466 1.00 97.44 315 THR A CA 1
ATOM 2149 C C . THR A 1 315 ? 4.365 11.744 -0.812 1.00 97.44 315 THR A C 1
ATOM 2151 O O . THR A 1 315 ? 4.668 11.841 0.378 1.00 97.44 315 THR A O 1
ATOM 2154 N N . ASP A 1 316 ? 4.776 10.761 -1.604 1.00 97.44 316 ASP A N 1
ATOM 2155 C CA . ASP A 1 316 ? 5.839 9.857 -1.196 1.00 97.44 316 ASP A CA 1
ATOM 2156 C C . ASP A 1 316 ? 7.188 10.533 -1.445 1.00 97.44 316 ASP A C 1
ATOM 2158 O O . ASP A 1 316 ? 7.427 11.157 -2.490 1.00 97.44 316 ASP A O 1
ATOM 2162 N N . ALA A 1 317 ? 8.073 10.422 -0.455 1.00 94.00 317 ALA A N 1
ATOM 2163 C CA . ALA A 1 317 ? 9.396 11.019 -0.516 1.00 94.00 317 ALA A CA 1
ATOM 2164 C C . ALA A 1 317 ? 10.160 10.529 -1.751 1.00 94.00 317 ALA A C 1
ATOM 2166 O O . ALA A 1 317 ? 10.031 9.375 -2.172 1.00 94.00 317 ALA A O 1
ATOM 2167 N N . ILE A 1 318 ? 10.977 11.423 -2.311 1.00 95.81 318 ILE A N 1
ATOM 2168 C CA . ILE A 1 318 ? 11.872 11.081 -3.411 1.00 95.81 318 ILE A CA 1
ATOM 2169 C C . ILE A 1 318 ? 12.723 9.866 -3.029 1.00 95.81 318 ILE A C 1
ATOM 2171 O O . ILE A 1 318 ? 13.285 9.796 -1.934 1.00 95.81 318 ILE A O 1
ATOM 2175 N N . GLN A 1 319 ? 12.781 8.903 -3.936 1.00 96.62 319 GLN A N 1
ATOM 2176 C CA . GLN A 1 319 ? 13.598 7.707 -3.826 1.00 96.62 319 GLN A CA 1
ATOM 2177 C C . GLN A 1 319 ? 14.519 7.637 -5.038 1.00 96.62 319 GLN A C 1
ATOM 2179 O O . GLN A 1 319 ? 14.163 8.146 -6.095 1.00 96.62 319 GLN A O 1
ATOM 2184 N N . SER A 1 320 ? 15.675 7.008 -4.863 1.00 95.25 320 SER A N 1
ATOM 2185 C CA . SER A 1 320 ? 16.639 6.654 -5.900 1.00 95.25 320 SER A CA 1
ATOM 2186 C C . SER A 1 320 ? 17.122 5.227 -5.696 1.00 95.25 320 SER A C 1
ATOM 2188 O O . SER A 1 320 ? 16.952 4.662 -4.601 1.00 95.25 320 SER A O 1
ATOM 2190 N N . ASP A 1 321 ? 17.788 4.732 -6.739 1.00 96.69 321 ASP A N 1
ATOM 2191 C CA . ASP A 1 321 ? 18.625 3.537 -6.744 1.00 96.69 321 ASP A CA 1
ATOM 2192 C C . ASP A 1 321 ? 17.842 2.225 -6.576 1.00 96.69 321 ASP A C 1
ATOM 2194 O O . ASP A 1 321 ? 16.651 2.199 -6.243 1.00 96.69 321 ASP A O 1
ATOM 2198 N N . LEU A 1 322 ? 18.526 1.107 -6.825 1.00 97.62 322 LEU A N 1
ATOM 2199 C CA . LEU A 1 322 ? 18.073 -0.239 -6.468 1.00 97.62 322 LEU A CA 1
ATOM 2200 C C . LEU A 1 322 ? 18.872 -0.700 -5.255 1.00 97.62 322 LEU A C 1
ATOM 2202 O O . LEU A 1 322 ? 20.086 -0.907 -5.340 1.00 97.62 322 LEU A O 1
ATOM 2206 N N . ARG A 1 323 ? 18.207 -0.866 -4.113 1.00 96.81 323 ARG A N 1
ATOM 2207 C CA . ARG A 1 323 ? 18.902 -1.131 -2.854 1.00 96.81 323 ARG A CA 1
ATOM 2208 C C . ARG A 1 323 ? 18.211 -2.176 -1.996 1.00 96.81 323 ARG A C 1
ATOM 2210 O O . ARG A 1 323 ? 17.065 -1.995 -1.597 1.00 96.81 323 ARG A O 1
ATOM 2217 N N . THR A 1 324 ? 18.946 -3.214 -1.607 1.00 97.62 324 THR A N 1
ATOM 2218 C CA . THR A 1 324 ? 18.548 -4.035 -0.456 1.00 97.62 324 THR A CA 1
ATOM 2219 C C . THR A 1 324 ? 19.226 -3.487 0.800 1.00 97.62 324 THR A C 1
ATOM 2221 O O . THR A 1 324 ? 20.381 -3.056 0.750 1.00 97.62 324 THR A O 1
ATOM 2224 N N . THR A 1 325 ? 18.513 -3.417 1.928 1.00 95.69 325 THR A N 1
ATOM 2225 C CA . THR A 1 325 ? 19.032 -2.807 3.177 1.00 95.69 325 THR A CA 1
ATOM 2226 C C . THR A 1 325 ? 19.176 -3.788 4.338 1.00 95.69 325 THR A C 1
ATOM 2228 O O . THR A 1 325 ? 19.705 -3.411 5.382 1.00 95.69 325 THR A O 1
ATOM 2231 N N . GLY A 1 326 ? 18.804 -5.050 4.133 1.00 95.31 326 GLY A N 1
ATOM 2232 C CA . GLY A 1 326 ? 18.918 -6.134 5.104 1.00 95.31 326 GLY A CA 1
ATOM 2233 C C . GLY A 1 326 ? 18.744 -7.502 4.442 1.00 95.31 326 GLY A C 1
ATOM 2234 O O . GLY A 1 326 ? 18.695 -7.625 3.217 1.00 95.31 326 GLY A O 1
ATOM 2235 N N . GLY A 1 327 ? 18.731 -8.562 5.252 1.00 94.94 327 GLY A N 1
ATOM 2236 C CA . GLY A 1 327 ? 18.467 -9.940 4.803 1.00 94.94 327 GLY A CA 1
ATOM 2237 C C . GLY A 1 327 ? 19.510 -10.573 3.868 1.00 94.94 327 GLY A C 1
ATOM 2238 O O . GLY A 1 327 ? 19.346 -11.724 3.481 1.00 94.94 327 GLY A O 1
ATOM 2239 N N . ASN A 1 328 ? 20.582 -9.854 3.509 1.00 97.06 328 ASN A N 1
ATOM 2240 C CA . ASN A 1 328 ? 21.520 -10.250 2.446 1.00 97.06 328 ASN A CA 1
ATOM 2241 C C . ASN A 1 328 ? 20.817 -10.510 1.100 1.00 97.06 328 ASN A C 1
ATOM 2243 O O . ASN A 1 328 ? 21.216 -11.394 0.339 1.00 97.06 328 ASN A O 1
ATOM 2247 N N . GLY A 1 329 ? 19.742 -9.763 0.832 1.00 97.06 329 GLY A N 1
ATOM 2248 C CA . GLY A 1 329 ? 18.904 -9.964 -0.342 1.00 97.06 329 GLY A CA 1
ATOM 2249 C C . GLY A 1 329 ? 19.636 -9.654 -1.652 1.00 97.06 329 GLY A C 1
ATOM 2250 O O . GLY A 1 329 ? 20.320 -8.626 -1.725 1.00 97.06 329 GLY A O 1
ATOM 2251 N N . PRO A 1 330 ? 19.504 -10.507 -2.686 1.00 98.44 330 PRO A N 1
ATOM 2252 C CA . PRO A 1 330 ? 20.091 -10.252 -3.994 1.00 98.44 330 PRO A CA 1
ATOM 2253 C C . PRO A 1 330 ? 19.313 -9.177 -4.761 1.00 98.44 330 PRO A C 1
ATOM 2255 O O . PRO A 1 330 ? 18.145 -8.917 -4.483 1.00 98.44 330 PRO A O 1
ATOM 2258 N N . ILE A 1 331 ? 19.951 -8.594 -5.769 1.00 98.81 331 ILE A N 1
ATOM 2259 C CA . ILE A 1 331 ? 19.302 -7.733 -6.759 1.00 98.81 331 ILE A CA 1
ATOM 2260 C C . ILE A 1 331 ? 19.465 -8.392 -8.122 1.00 98.81 331 ILE A C 1
ATOM 2262 O O . ILE A 1 331 ? 20.586 -8.665 -8.545 1.00 98.81 331 ILE A O 1
ATOM 2266 N N . VAL A 1 332 ? 18.356 -8.640 -8.805 1.00 98.62 332 VAL A N 1
ATOM 2267 C CA . VAL A 1 332 ? 18.300 -9.170 -10.163 1.00 98.62 332 VAL A CA 1
ATOM 2268 C C . VAL A 1 332 ? 17.493 -8.197 -11.012 1.00 98.62 332 VAL A C 1
ATOM 2270 O O . VAL A 1 332 ? 16.274 -8.126 -10.893 1.00 98.62 332 VAL A O 1
ATOM 2273 N N . LEU A 1 333 ? 18.189 -7.457 -11.873 1.00 98.62 333 LEU A N 1
ATOM 2274 C CA . LEU A 1 333 ? 17.598 -6.579 -12.876 1.00 98.62 333 LEU A CA 1
ATOM 2275 C C . LEU A 1 333 ? 17.921 -7.124 -14.263 1.00 98.62 333 LEU A C 1
ATOM 2277 O O . LEU A 1 333 ? 19.089 -7.265 -14.638 1.00 98.62 333 LEU A O 1
ATOM 2281 N N . ARG A 1 334 ? 16.890 -7.426 -15.043 1.00 97.69 334 ARG A N 1
ATOM 2282 C CA . ARG A 1 334 ? 17.040 -7.922 -16.410 1.00 97.69 334 ARG A CA 1
ATOM 2283 C C . ARG A 1 334 ? 16.170 -7.081 -17.321 1.00 97.69 334 ARG A C 1
ATOM 2285 O O . ARG A 1 334 ? 14.984 -7.000 -17.070 1.00 97.69 334 ARG A O 1
ATOM 2292 N N . SER A 1 335 ? 16.739 -6.501 -18.366 1.00 97.31 335 SER A N 1
ATOM 2293 C CA . SER A 1 335 ? 15.984 -5.838 -19.429 1.00 97.31 335 SER A CA 1
ATOM 2294 C C . SER A 1 335 ? 16.007 -6.700 -20.690 1.00 97.31 335 SER A C 1
ATOM 2296 O O . SER A 1 335 ? 17.050 -7.261 -21.049 1.00 97.31 335 SER A O 1
ATOM 2298 N N . THR A 1 336 ? 14.855 -6.856 -21.340 1.00 96.50 336 THR A N 1
ATOM 2299 C CA . THR A 1 336 ? 14.694 -7.678 -22.551 1.00 96.50 336 THR A CA 1
ATOM 2300 C C . THR A 1 336 ? 14.959 -6.906 -23.846 1.00 96.50 336 THR A C 1
ATOM 2302 O O . THR A 1 336 ? 15.338 -7.522 -24.845 1.00 96.50 336 THR A O 1
ATOM 2305 N N . ALA A 1 337 ? 14.876 -5.573 -23.827 1.00 95.88 337 ALA A N 1
ATOM 2306 C CA . ALA A 1 337 ? 15.224 -4.690 -24.940 1.00 95.88 337 ALA A CA 1
ATOM 2307 C C . ALA A 1 337 ? 15.777 -3.347 -24.440 1.00 95.88 337 ALA A C 1
ATOM 2309 O O . ALA A 1 337 ? 15.509 -2.945 -23.329 1.00 95.88 337 ALA A O 1
ATOM 2310 N N . GLY A 1 338 ? 16.530 -2.603 -25.254 1.00 96.56 338 GLY A N 1
ATOM 2311 C CA . GLY A 1 338 ? 16.990 -1.261 -24.861 1.00 96.56 338 GLY A CA 1
ATOM 2312 C C . GLY A 1 338 ? 18.178 -1.244 -23.887 1.00 96.56 338 GLY A C 1
ATOM 2313 O O . GLY A 1 338 ? 18.704 -2.283 -23.486 1.00 96.56 338 GLY A O 1
ATOM 2314 N N . HIS A 1 339 ? 18.699 -0.050 -23.598 1.00 97.62 339 HIS A N 1
ATOM 2315 C CA . HIS A 1 339 ? 19.864 0.122 -22.724 1.00 97.62 339 HIS A CA 1
ATOM 2316 C C . HIS A 1 339 ? 19.445 0.219 -21.256 1.00 97.62 339 HIS A C 1
ATOM 2318 O O . HIS A 1 339 ? 18.423 0.822 -20.944 1.00 97.62 339 HIS A O 1
ATOM 2324 N N . LEU A 1 340 ? 20.290 -0.290 -20.361 1.00 98.31 340 LEU A N 1
ATOM 2325 C CA . LEU A 1 340 ? 20.200 0.001 -18.933 1.00 98.31 340 LEU A CA 1
ATOM 2326 C C . LEU A 1 340 ? 21.148 1.153 -18.608 1.00 98.31 340 LEU A C 1
ATOM 2328 O O . LEU A 1 340 ? 22.341 1.047 -18.877 1.00 98.31 340 LEU A O 1
ATOM 2332 N N . THR A 1 341 ? 20.629 2.237 -18.039 1.00 98.00 341 THR A N 1
ATOM 2333 C CA . THR A 1 341 ? 21.422 3.401 -17.617 1.00 98.00 341 THR A CA 1
ATOM 2334 C C . THR A 1 341 ? 21.434 3.488 -16.097 1.00 98.00 341 THR A C 1
ATOM 2336 O O . THR A 1 341 ? 20.395 3.696 -15.471 1.00 98.00 341 THR A O 1
ATOM 2339 N N . LEU A 1 342 ? 22.602 3.339 -15.485 1.00 96.44 342 LEU A N 1
ATOM 2340 C CA . LEU A 1 342 ? 22.780 3.273 -14.041 1.00 96.44 342 LEU A CA 1
ATOM 2341 C C . LEU A 1 342 ? 23.284 4.619 -13.515 1.00 96.44 342 LEU A C 1
ATOM 2343 O O . LEU A 1 342 ? 24.481 4.900 -13.547 1.00 96.44 342 LEU A O 1
ATOM 2347 N N . LYS A 1 343 ? 22.382 5.463 -13.003 1.00 93.69 343 LYS A N 1
ATOM 2348 C CA . LYS A 1 343 ? 22.764 6.742 -12.390 1.00 93.69 343 LYS A CA 1
ATOM 2349 C C . LYS A 1 343 ? 22.663 6.645 -10.878 1.00 93.69 343 LYS A C 1
ATOM 2351 O O . LYS A 1 343 ? 21.693 6.117 -10.348 1.00 93.69 343 LYS A O 1
ATOM 2356 N N . ASP A 1 344 ? 23.681 7.168 -10.206 1.00 87.44 344 ASP A N 1
ATOM 2357 C CA . ASP A 1 344 ? 23.645 7.406 -8.766 1.00 87.44 344 ASP A CA 1
ATOM 2358 C C . ASP A 1 344 ? 22.651 8.538 -8.500 1.00 87.44 344 ASP A C 1
ATOM 2360 O O . ASP A 1 344 ? 22.927 9.705 -8.804 1.00 87.44 344 ASP A O 1
ATOM 2364 N N . GLY A 1 345 ? 21.456 8.186 -8.031 1.00 81.00 345 GLY A N 1
ATOM 2365 C CA . GLY A 1 345 ? 20.449 9.181 -7.709 1.00 81.00 345 GLY A CA 1
ATOM 2366 C C . GLY A 1 345 ? 20.810 9.931 -6.428 1.00 81.00 345 GLY A C 1
ATOM 2367 O O . GLY A 1 345 ? 21.620 9.510 -5.608 1.00 81.00 345 GLY A O 1
ATOM 2368 N N . SER A 1 346 ? 20.213 11.104 -6.246 1.00 84.06 346 SER A N 1
ATOM 2369 C CA . SER A 1 346 ? 20.564 11.994 -5.131 1.00 84.06 346 SER A CA 1
ATOM 2370 C C . SER A 1 346 ? 19.743 11.760 -3.857 1.00 84.06 346 SER A C 1
ATOM 2372 O O . SER A 1 346 ? 19.965 12.439 -2.849 1.00 84.06 346 SER A O 1
ATOM 2374 N N . ALA A 1 347 ? 18.775 10.841 -3.876 1.00 83.81 347 ALA A N 1
ATOM 2375 C CA . ALA A 1 347 ? 17.859 10.627 -2.764 1.00 83.81 347 ALA A CA 1
ATOM 2376 C C . ALA A 1 347 ? 18.455 9.736 -1.655 1.00 83.81 347 ALA A C 1
ATOM 2378 O O . ALA A 1 347 ? 19.173 8.770 -1.884 1.00 83.81 347 ALA A O 1
ATOM 2379 N N . GLY A 1 348 ? 18.127 10.040 -0.395 1.00 67.12 348 GLY A N 1
ATOM 2380 C CA . GLY A 1 348 ? 18.471 9.178 0.745 1.00 67.12 348 GLY A CA 1
ATOM 2381 C C . GLY A 1 348 ? 19.930 9.223 1.221 1.00 67.12 348 GLY A C 1
ATOM 2382 O O . GLY A 1 348 ? 20.280 8.458 2.117 1.00 67.12 348 GLY A O 1
ATOM 2383 N N . GLY A 1 349 ? 20.771 10.114 0.682 1.00 66.06 349 GLY A N 1
ATOM 2384 C CA . GLY A 1 349 ? 22.121 10.388 1.202 1.00 66.06 349 GLY A CA 1
ATOM 2385 C C . GLY A 1 349 ? 23.136 9.250 1.027 1.00 66.06 349 GLY A C 1
ATOM 2386 O O . GLY A 1 349 ? 24.235 9.321 1.577 1.00 66.06 349 GLY A O 1
ATOM 2387 N N . THR A 1 350 ? 22.788 8.209 0.274 1.00 66.44 350 THR A N 1
ATOM 2388 C CA . THR A 1 350 ? 23.675 7.103 -0.088 1.00 66.44 350 THR A CA 1
ATOM 2389 C C . THR A 1 350 ? 24.316 7.391 -1.434 1.00 66.44 350 THR A C 1
ATOM 2391 O O . THR A 1 350 ? 23.864 6.877 -2.444 1.00 66.44 350 THR A O 1
ATOM 2394 N N . ALA A 1 351 ? 25.348 8.232 -1.442 1.00 71.12 351 ALA A N 1
ATOM 2395 C CA . ALA A 1 351 ? 26.097 8.513 -2.661 1.00 71.12 351 ALA A CA 1
ATOM 2396 C C . ALA A 1 351 ? 26.983 7.323 -3.067 1.00 71.12 351 ALA A C 1
ATOM 2398 O O . ALA A 1 351 ? 27.549 6.631 -2.214 1.00 71.12 351 ALA A O 1
ATOM 2399 N N .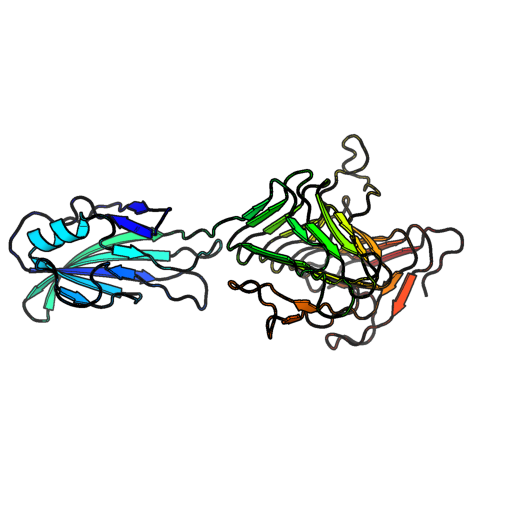 GLY A 1 352 ? 27.179 7.162 -4.371 1.00 80.62 352 GLY A N 1
ATOM 2400 C CA . GLY A 1 352 ? 28.217 6.342 -4.981 1.00 80.62 352 GLY A CA 1
ATOM 2401 C C . GLY A 1 352 ? 27.761 5.015 -5.585 1.00 80.62 352 GLY A C 1
ATOM 2402 O O . GLY A 1 352 ? 28.638 4.235 -5.961 1.00 80.62 352 GLY A O 1
ATOM 2403 N N . ALA A 1 353 ? 26.456 4.725 -5.686 1.00 91.19 353 ALA A N 1
ATOM 2404 C CA . ALA A 1 353 ? 25.977 3.506 -6.343 1.00 91.19 353 ALA A CA 1
ATOM 2405 C C . ALA A 1 353 ? 24.495 3.561 -6.759 1.00 91.19 353 ALA A C 1
ATOM 2407 O O . ALA A 1 353 ? 23.608 3.518 -5.912 1.00 91.19 353 ALA A O 1
ATOM 2408 N N . ALA A 1 354 ? 24.242 3.431 -8.067 1.00 95.19 354 ALA A N 1
ATOM 2409 C CA . ALA A 1 354 ? 22.901 3.207 -8.620 1.00 95.19 354 ALA A CA 1
ATOM 2410 C C . ALA A 1 354 ? 22.264 1.878 -8.158 1.00 95.19 354 ALA A C 1
ATOM 2412 O O . ALA A 1 354 ? 21.044 1.743 -8.100 1.00 95.19 354 ALA A O 1
ATOM 2413 N N . ILE A 1 355 ? 23.083 0.859 -7.866 1.00 97.12 355 ILE A N 1
ATOM 2414 C CA . ILE A 1 355 ? 22.626 -0.465 -7.425 1.00 97.12 355 ILE A CA 1
ATOM 2415 C C . ILE A 1 355 ? 23.527 -0.964 -6.296 1.00 97.12 355 ILE A C 1
ATOM 2417 O O . ILE A 1 355 ? 24.750 -0.979 -6.430 1.00 97.12 355 ILE A O 1
ATOM 2421 N N . SER A 1 356 ? 22.943 -1.407 -5.182 1.00 96.31 356 SER A N 1
ATOM 2422 C CA . SER A 1 356 ? 23.709 -1.901 -4.035 1.00 96.31 356 SER A CA 1
ATOM 2423 C C . SER A 1 356 ? 22.916 -2.910 -3.209 1.00 96.31 356 SER A C 1
ATOM 2425 O O . SER A 1 356 ? 21.871 -2.591 -2.644 1.00 96.31 356 SER A O 1
ATOM 2427 N N . ALA A 1 357 ? 23.440 -4.131 -3.108 1.00 97.56 357 ALA A N 1
ATOM 2428 C CA . ALA A 1 357 ? 22.878 -5.166 -2.252 1.00 97.56 357 ALA A CA 1
ATOM 2429 C C . ALA A 1 357 ? 23.457 -5.101 -0.824 1.00 97.56 357 ALA A C 1
ATOM 2431 O O . ALA A 1 357 ? 24.621 -4.750 -0.620 1.00 97.56 357 ALA A O 1
ATOM 2432 N N . HIS A 1 358 ? 22.649 -5.454 0.173 1.00 97.00 358 HIS A N 1
ATOM 2433 C CA . HIS A 1 358 ? 23.051 -5.562 1.569 1.00 97.00 358 HIS A CA 1
ATOM 2434 C C . HIS A 1 358 ? 23.977 -6.762 1.801 1.00 97.00 358 HIS A C 1
ATOM 2436 O O . HIS A 1 358 ? 23.690 -7.874 1.357 1.00 97.00 358 HIS A O 1
ATOM 2442 N N . GLY A 1 359 ? 25.025 -6.569 2.609 1.00 96.62 359 GLY A N 1
ATOM 2443 C CA . GLY A 1 359 ? 25.856 -7.648 3.148 1.00 96.62 359 GLY A CA 1
ATOM 2444 C C . GLY A 1 359 ? 26.422 -8.571 2.067 1.00 96.62 359 GLY A C 1
ATOM 2445 O O . GLY A 1 359 ? 27.195 -8.128 1.225 1.00 96.62 359 GLY A O 1
ATOM 2446 N N . SER A 1 360 ? 26.059 -9.857 2.106 1.00 97.38 360 SER A N 1
ATOM 2447 C CA . SER A 1 360 ? 26.506 -10.862 1.127 1.00 97.38 360 SER A CA 1
ATOM 2448 C C . SER A 1 360 ? 25.581 -11.015 -0.091 1.00 97.38 360 SER A C 1
ATOM 2450 O O . SER A 1 360 ? 25.690 -12.009 -0.808 1.00 97.38 360 SER A O 1
ATOM 2452 N N . GLY A 1 361 ? 24.624 -10.103 -0.288 1.00 98.00 361 GLY A N 1
ATOM 2453 C CA . GLY A 1 361 ? 23.699 -10.143 -1.417 1.00 98.00 361 GLY A CA 1
ATOM 2454 C C . GLY A 1 361 ? 24.420 -9.953 -2.753 1.00 98.00 361 GLY A C 1
ATOM 2455 O O . GLY A 1 361 ? 25.283 -9.088 -2.892 1.00 98.00 361 GLY A O 1
ATOM 2456 N N . ASN A 1 362 ? 24.060 -10.765 -3.745 1.00 98.38 362 ASN A N 1
ATOM 2457 C CA . ASN A 1 362 ? 24.621 -10.672 -5.093 1.00 98.38 362 ASN A CA 1
ATOM 2458 C C . ASN A 1 362 ? 23.838 -9.673 -5.949 1.00 98.38 362 ASN A C 1
ATOM 2460 O O . ASN A 1 362 ? 22.633 -9.511 -5.768 1.00 98.38 362 ASN A O 1
ATOM 2464 N N . VAL A 1 363 ? 24.508 -9.062 -6.924 1.00 98.56 363 VAL A N 1
ATOM 2465 C CA . VAL A 1 363 ? 23.881 -8.190 -7.923 1.00 98.56 363 VAL A CA 1
ATOM 2466 C C . VAL A 1 363 ? 24.045 -8.818 -9.306 1.00 98.56 363 VAL A C 1
ATOM 2468 O O . VAL A 1 363 ? 25.165 -9.089 -9.738 1.00 98.56 363 VAL A O 1
ATOM 2471 N N . LEU A 1 364 ? 22.931 -9.037 -10.000 1.00 98.44 364 LEU A N 1
ATOM 2472 C CA . LEU A 1 364 ? 22.862 -9.426 -11.403 1.00 98.44 364 LEU A CA 1
ATOM 2473 C C . LEU A 1 364 ? 22.173 -8.306 -12.185 1.00 98.44 364 LEU A C 1
ATOM 2475 O O . LEU A 1 364 ? 21.033 -7.954 -11.893 1.00 98.44 364 LEU A O 1
ATOM 2479 N N . VAL A 1 365 ? 22.859 -7.790 -13.203 1.00 98.31 365 VAL A N 1
ATOM 2480 C CA . VAL A 1 365 ? 22.312 -6.818 -14.155 1.00 98.31 365 VAL A CA 1
ATOM 2481 C C . VAL A 1 365 ? 22.525 -7.362 -15.558 1.00 98.31 365 VAL A C 1
ATOM 2483 O O . VAL A 1 365 ? 23.650 -7.713 -15.919 1.00 98.31 365 VAL A O 1
ATOM 2486 N N . GLN A 1 366 ? 21.458 -7.466 -16.346 1.00 97.81 366 GLN A N 1
ATOM 2487 C CA . GLN A 1 366 ? 21.523 -7.979 -17.712 1.00 97.81 366 GLN A CA 1
ATOM 2488 C C . GLN A 1 366 ? 20.721 -7.095 -18.658 1.00 97.81 366 GLN A C 1
ATOM 2490 O O . GLN A 1 366 ? 19.549 -6.837 -18.412 1.00 97.81 366 GLN A O 1
ATOM 2495 N N . ALA A 1 367 ? 21.335 -6.699 -19.769 1.00 97.00 367 ALA A N 1
ATOM 2496 C CA . ALA A 1 367 ? 20.644 -6.090 -20.896 1.00 97.00 367 ALA A CA 1
ATOM 2497 C C . ALA A 1 367 ? 20.657 -7.108 -22.048 1.00 97.00 367 ALA A C 1
ATOM 2499 O O . ALA A 1 367 ? 21.709 -7.381 -22.624 1.00 97.00 367 ALA A O 1
ATOM 2500 N N . LEU A 1 368 ? 19.518 -7.753 -22.300 1.00 95.69 368 LEU A N 1
ATOM 2501 C CA . LEU A 1 368 ? 19.404 -8.935 -23.167 1.00 95.69 368 LEU A CA 1
ATOM 2502 C C . LEU A 1 368 ? 19.022 -8.591 -24.614 1.00 95.69 368 LEU A C 1
ATOM 2504 O O . LEU A 1 368 ? 19.097 -9.457 -25.486 1.00 95.69 368 LEU A O 1
ATOM 2508 N N . GLY A 1 369 ? 18.628 -7.343 -24.872 1.00 93.81 369 GLY A N 1
ATOM 2509 C CA . GLY A 1 369 ? 18.246 -6.874 -26.199 1.00 93.81 369 GLY A CA 1
ATOM 2510 C C . GLY A 1 369 ? 19.409 -6.812 -27.191 1.00 93.81 369 GLY A C 1
ATOM 2511 O O . GLY A 1 369 ? 20.576 -6.623 -26.838 1.00 93.81 369 GLY A O 1
ATOM 2512 N N . ALA A 1 370 ? 19.093 -6.939 -28.479 1.00 94.25 370 ALA A N 1
ATOM 2513 C CA . ALA A 1 370 ? 20.088 -6.804 -29.537 1.00 94.25 370 ALA A CA 1
ATOM 2514 C C . ALA A 1 370 ? 20.668 -5.378 -29.563 1.00 94.25 370 ALA A C 1
ATOM 2516 O O . ALA A 1 370 ? 19.939 -4.405 -29.737 1.00 94.25 370 ALA A O 1
ATOM 2517 N N . GLY A 1 371 ? 21.989 -5.257 -29.403 1.00 92.62 371 GLY A N 1
ATOM 2518 C CA . GLY A 1 371 ? 22.670 -3.958 -29.333 1.00 92.62 371 GLY A CA 1
ATOM 2519 C C . GLY A 1 371 ? 22.483 -3.217 -28.004 1.00 92.62 371 GLY A C 1
ATOM 2520 O O . GLY A 1 371 ? 22.942 -2.082 -27.877 1.00 92.62 371 GLY A O 1
ATOM 2521 N N . SER A 1 372 ? 21.838 -3.841 -27.016 1.00 95.31 372 SER A N 1
ATOM 2522 C CA . SER A 1 372 ? 21.700 -3.305 -25.666 1.00 95.31 372 SER A CA 1
ATOM 2523 C C . SER A 1 372 ? 23.047 -3.231 -24.944 1.00 95.31 372 SER A C 1
ATOM 2525 O O . SER A 1 372 ? 23.945 -4.034 -25.177 1.00 95.31 372 SER A O 1
ATOM 2527 N N . ASN A 1 373 ? 23.173 -2.258 -24.042 1.00 95.88 373 ASN A N 1
ATOM 2528 C CA . ASN A 1 373 ? 24.375 -1.984 -23.256 1.00 95.88 373 ASN A CA 1
ATOM 2529 C C . ASN A 1 373 ? 23.948 -1.612 -21.835 1.00 95.88 373 ASN A C 1
ATOM 2531 O O . ASN A 1 373 ? 22.812 -1.177 -21.629 1.00 95.88 373 ASN A O 1
ATOM 2535 N N . ILE A 1 374 ? 24.876 -1.748 -20.893 1.00 96.81 374 ILE A N 1
ATOM 2536 C CA . ILE A 1 374 ? 24.763 -1.195 -19.543 1.00 96.81 374 ILE A CA 1
ATOM 2537 C C . ILE A 1 374 ? 25.694 0.021 -19.496 1.00 96.81 374 ILE A C 1
ATOM 2539 O O . ILE A 1 374 ? 26.873 -0.114 -19.834 1.00 96.81 374 ILE A O 1
ATOM 2543 N N . GLN A 1 375 ? 25.147 1.188 -19.160 1.00 93.62 375 GLN A N 1
ATOM 2544 C CA . GLN A 1 375 ? 25.821 2.491 -19.155 1.00 93.62 375 GLN A CA 1
ATOM 2545 C C . GLN A 1 375 ? 25.865 3.072 -17.749 1.00 93.62 375 GLN A C 1
ATOM 2547 O O . GLN A 1 375 ? 24.847 2.942 -17.035 1.00 93.62 375 GLN A O 1
#

pLDDT: mean 91.28, std 10.11, range [52.16, 98.94]

Secondary structure (DSSP, 8-state):
----S--EE-TTT-BEE-TT-S-S-SSEEEEEEEEEE-STT----EEETT-SEEETTEEEE-TTBSEEEEEEEHHHHHHHHHSTTSEEE-PPP-SS--EEEEEEEEEEETTEEEEEEEEEEEE--PPPPEEESS-EE-SS--EEEEESS-EEE-TT--EEEE-SSTTSS-EEEEESSS-EEE-TT-EEEEESTT-EEEEEESS-EEESEEEEEEEEEEEEESSS-EEE-S-SHHHH-TT------SEEEEEEEEEESS-BS-SSSPEEEEEEEEEEEESSS-EEEEESS-EEE--EEEEEEPPPTTS--TT-EEEEEEE-SEEE-STT--EEEEESSS-EEE---SGGG--S-SEE--TT--EEEEE-STT--B-

Radius of gyration: 26.92 Å; chains: 1; bounding box: 59×46×82 Å

Sequence (375 aa):
MSLPADFVVSANNGEIRFANALSAGTDIHTFVLAVQGGPTAAASALSATAGNGTTAGVTISGSGSAILSLTGTANDLRAFLASADAVRFNGTASNTSAYTLSATVQRSTGNVVRLATTAQATLLAVGDDLIANADISTTSGNVSVIAVRDVRFNGTADIRTGSTGAGSGSIDIASATGSITQSASSVLLSTGADAQARLHAAQNVTVGDIVLAGGKVSITAVSGSVLDADALVASGSASVNDNDQDITAVGVRLDAGTAVGGSVNHLETTAGTLTARAANGGIWVLEADALSIDNVTVTVNRVLTDGAVTSSTVTDAIQSDLRTTGGNGPIVLRSTAGHLTLKDGSAGGTAGAAISAHGSGNVLVQALGAGSNIQ

Foldseek 3Di:
DDFPLDWDADLPFQQIAGQCRFDDWFAKKKKKKAKDKDDPPKFFFKAFPVGAQDDQQWGWPRHGHRMIIIIGGRVSVNVLRRDTRRMGTDIAAAPPMKMKMKIKMFRDDPPDGPDIDIHIDIHHRHWDEAEQPAEDEDAKAEAEAETQAEYEYDAHHEYYYEHPDAAIQEYHYEHNHYEYYYALNYEYDYEDLDYFYEAAYCAEYEFRAYAHQNYEYEYAGPQYEHEYNDDAPPDPPPAAEDQDAREHYQYYHEHYNAEYYDPHHAHEYAYQEYEYEHEAAAHGYEYAEEYEFEKDKGKGFHQDPVRDRVVRIDIDDIGTAYEYNHNLYAYAAEYQYYEYEQDQYPPPPDGDGNYDTPDNYYYHYYYNHDVYYYD